Protein AF-A0A7S3PWY6-F1 (afdb_monomer_lite)

Sequence (371 aa):
MPVRLRLSIHNIVYTTLLLMNFAKVRSLSSSTRNSMTMNNNNSNLKTSAKSLTISWFRQDLRLHDNPQLNAAVQQSNRATKNDVSKGIVPVYCFDPRFIGGDKYTKLGSQKCGVLRAKFILESVEDLRKNLEKNGSGLVVACGKAEDIFGTMCKSIDTEVMNQNNGNGDGDGVGIEPHVLVQEEPCSEEARVDKAVKRSVKTFKSGASGSFESVWGASLYDIDDLPYAEGFNGIPDTFTPFRNKVEKNCKIPPPRPIPTKASIALPKNSAVLSVLSGESENYSIENCSLSYMPSLKDLGYTQDEIDFAENPTTKGVMKFEGGETAGLRRVQDYIFDKDLLKIYFDTRNGMLGGDYSTKFSPWLALGCISPR

pLDDT: mean 84.82, std 22.71, range [24.53, 98.94]

Radius of gyration: 24.93 Å; chains: 1; bounding box: 88×61×66 Å

Foldseek 3Di:
DDDDDDDDDDDDDDDPDPPPPPPPPPDDDDDDDDDDDDDDDDDDPPPAAAEAAEQEAFLALALWLRVLLVVSLVQLVVDDPQDLSNAYAAEYEQELQQFFAPHADPVGHHSDFLLLVQQVLLANVQSQVVLVVLQAFYKYFYYQLLVVLLQLQQQQQVLQQCVQPPPDDDLGRGHAYEYTYEDDPDDVVVVSLVSNQVSRQQYPSRHGHHYDYDHAQDQFDQVQQPAPVRPVRQDPDDPVRVVRCVVRTDRDDMDDRDHSSSRHHRPDVSSQCQQQLNDPVRRDPRIHRPHGDDSVNSHRDPVSVVCSVDDDPQDLDDDGHALVRLVVLVCVQCPVVVLPVVQVVQVPDDHHNHSHSPNVSCSSSSSDGPD

InterPro domains:
  IPR002081 Cryptochrome/DNA photolyase class 1 [PTHR11455] (52-371)
  IPR006050 DNA photolyase, N-terminal [PF00875] (54-159)
  IPR006050 DNA photolyase, N-terminal [PF00875] (178-256)
  IPR006050 DNA photolyase, N-terminal [PS51645] (51-219)
  IPR014729 Rossmann-like alpha/beta/alpha sandwich fold [G3DSA:3.40.50.620] (20-216)
  IPR036134 Cryptochrome/DNA photolyase, FAD-binding domain-like superfamily [SSF48173] (315-371)
  IPR036155 Cryptochrome/photolyase, N-terminal domain superfamily [SSF52425] (50-261)

Organism: NCBI:txid122233

Secondary structure (DSSP, 8-state):
----------------SSSSSSSSSS-----------------------EEEEEEEESS---STT-HHHHHHHHHHTTS-TTSTTSS-EEEEEE-TTT--TT-B-TTSSBSS-HHHHHHHHHHHHHHHHHHHHTT---EEEES-HHHHHHHHHHHHHHHHHHHHH-SS------EEEEEEEE---STTHHHHHHHHHHHTS--TTS---EEEEE--SSSS-GGG---TTGGGGS-SSHHHHHHHHHHH--PPPPPPPPPGGGSPPP--HHHHHHHHT--TTT-BTTEESS----TTTTT--HHHHHHHHS--TTSSS----SHHHHHHHHHIIIIIS--GGGHHHHTT--SSSTTS---HHHHHTTSS---

Structure (mmCIF, N/CA/C/O backbone):
data_AF-A0A7S3PWY6-F1
#
_entry.id   AF-A0A7S3PWY6-F1
#
loop_
_atom_site.group_PDB
_atom_site.id
_atom_site.type_symbol
_atom_site.label_atom_id
_atom_site.label_alt_id
_atom_site.label_comp_id
_atom_site.label_asym_id
_atom_site.label_entity_id
_atom_site.label_seq_id
_atom_site.pdbx_PDB_ins_code
_atom_site.Cartn_x
_atom_site.Cartn_y
_atom_site.Cartn_z
_atom_site.occupancy
_atom_site.B_iso_or_equiv
_atom_site.auth_seq_id
_atom_site.auth_comp_id
_atom_site.auth_asym_id
_atom_site.auth_atom_id
_atom_site.pdbx_PDB_model_num
ATOM 1 N N . MET A 1 1 ? 64.847 -4.696 1.760 1.00 36.62 1 MET A N 1
ATOM 2 C CA . MET A 1 1 ? 63.721 -4.523 2.707 1.00 36.62 1 MET A CA 1
ATOM 3 C C . MET A 1 1 ? 62.575 -3.863 1.960 1.00 36.62 1 MET A C 1
ATOM 5 O O . MET A 1 1 ? 62.834 -2.905 1.245 1.00 36.62 1 MET A O 1
ATOM 9 N N . PRO A 1 2 ? 61.362 -4.426 2.038 1.00 33.34 2 PRO A N 1
ATOM 10 C CA . PRO A 1 2 ? 60.313 -3.754 2.809 1.00 33.34 2 PRO A CA 1
ATOM 11 C C . PRO A 1 2 ? 59.644 -4.687 3.833 1.00 33.34 2 PRO A C 1
ATOM 13 O O . PRO A 1 2 ? 59.740 -5.911 3.747 1.00 33.34 2 PRO A O 1
ATOM 16 N N . VAL A 1 3 ? 59.009 -4.090 4.843 1.00 28.38 3 VAL A N 1
ATOM 17 C CA . VAL A 1 3 ? 58.508 -4.784 6.040 1.00 28.38 3 VAL A CA 1
ATOM 18 C C . VAL A 1 3 ? 57.135 -5.415 5.787 1.00 28.38 3 VAL A C 1
ATOM 20 O O . VAL A 1 3 ? 56.184 -4.729 5.423 1.00 28.38 3 VAL A O 1
ATOM 23 N N . ARG A 1 4 ? 57.011 -6.724 6.042 1.00 25.89 4 ARG A N 1
ATOM 24 C CA . ARG A 1 4 ? 55.715 -7.412 6.167 1.00 25.89 4 ARG A CA 1
ATOM 25 C C . ARG A 1 4 ? 55.179 -7.237 7.589 1.00 25.89 4 ARG A C 1
ATOM 27 O O . ARG A 1 4 ? 55.733 -7.824 8.514 1.00 25.89 4 ARG A O 1
ATOM 34 N N . LEU A 1 5 ? 54.063 -6.532 7.750 1.00 25.45 5 LEU A N 1
ATOM 35 C CA . LEU A 1 5 ? 53.264 -6.590 8.975 1.00 25.45 5 LEU A CA 1
ATOM 36 C C . LEU A 1 5 ? 52.261 -7.749 8.883 1.00 25.45 5 LEU A C 1
ATOM 38 O O . LEU A 1 5 ? 51.261 -7.675 8.175 1.00 25.45 5 LEU A O 1
ATOM 42 N N . ARG A 1 6 ? 52.547 -8.832 9.613 1.00 27.64 6 ARG A N 1
ATOM 43 C CA . ARG A 1 6 ? 51.520 -9.775 10.077 1.00 27.64 6 ARG A CA 1
ATOM 44 C C . ARG A 1 6 ? 50.916 -9.202 11.357 1.00 27.64 6 ARG A C 1
ATOM 46 O O . ARG A 1 6 ? 51.673 -8.819 12.244 1.00 27.64 6 ARG A O 1
ATOM 53 N N . LEU A 1 7 ? 49.595 -9.237 11.490 1.00 25.97 7 LEU A N 1
ATOM 54 C CA . LEU A 1 7 ? 48.915 -9.087 12.777 1.00 25.97 7 LEU A CA 1
ATOM 55 C C . LEU A 1 7 ? 48.028 -10.309 13.026 1.00 25.97 7 LEU A C 1
ATOM 57 O O . LEU A 1 7 ? 47.431 -10.855 12.100 1.00 25.97 7 LEU A O 1
ATOM 61 N N . SER A 1 8 ? 48.062 -10.782 14.271 1.00 24.53 8 SER A N 1
ATOM 62 C CA . SER A 1 8 ? 47.508 -12.065 14.712 1.00 24.53 8 SER A CA 1
ATOM 63 C C . SER A 1 8 ? 46.142 -11.901 15.388 1.00 24.53 8 SER A C 1
ATOM 65 O O . SER A 1 8 ? 45.718 -10.796 15.712 1.00 24.53 8 SER A O 1
ATOM 67 N N . ILE A 1 9 ? 45.471 -13.033 15.585 1.00 28.45 9 ILE A N 1
ATOM 68 C CA . ILE A 1 9 ? 44.103 -13.211 16.098 1.00 28.45 9 ILE A CA 1
ATOM 69 C C . ILE A 1 9 ? 44.079 -13.164 17.649 1.00 28.45 9 ILE A C 1
ATOM 71 O O . ILE A 1 9 ? 45.098 -13.488 18.261 1.00 28.45 9 ILE A O 1
ATOM 75 N N . HIS A 1 10 ? 42.890 -12.909 18.238 1.00 26.31 10 HIS A N 1
ATOM 76 C CA . HIS A 1 10 ? 42.503 -12.863 19.679 1.00 26.31 10 HIS A CA 1
ATOM 77 C C . HIS A 1 10 ? 42.714 -11.478 20.340 1.00 26.31 10 HIS A C 1
ATOM 79 O O . HIS A 1 10 ? 43.755 -10.872 20.132 1.00 26.31 10 HIS A O 1
ATOM 85 N N . ASN A 1 11 ? 41.805 -10.866 21.124 1.00 24.73 11 ASN A N 1
ATOM 86 C CA . ASN A 1 11 ? 40.623 -11.291 21.920 1.00 24.73 11 ASN A CA 1
ATOM 87 C C . ASN A 1 11 ? 39.658 -10.074 22.140 1.00 24.73 11 ASN A C 1
ATOM 89 O O . ASN A 1 11 ? 40.116 -8.952 21.959 1.00 24.73 11 ASN A O 1
ATOM 93 N N . ILE A 1 12 ? 38.396 -10.135 22.623 1.00 27.23 12 ILE A N 1
ATOM 94 C CA . ILE A 1 12 ? 37.312 -11.158 22.701 1.00 27.23 12 ILE A CA 1
ATOM 95 C C . ILE A 1 12 ? 35.988 -10.474 23.194 1.00 27.23 12 ILE A C 1
ATOM 97 O O . ILE A 1 12 ? 36.057 -9.358 23.694 1.00 27.23 12 ILE A O 1
ATOM 101 N N . VAL A 1 13 ? 34.820 -11.150 23.128 1.00 27.61 13 VAL A N 1
ATOM 102 C CA . VAL A 1 13 ? 33.517 -10.843 23.808 1.00 27.61 13 VAL A CA 1
ATOM 103 C C . VAL A 1 13 ? 32.805 -9.503 23.499 1.00 27.61 13 VAL A C 1
ATOM 105 O O . VAL A 1 13 ? 33.217 -8.459 23.982 1.00 27.61 13 VAL A O 1
ATOM 108 N N . TYR A 1 14 ? 31.639 -9.572 22.821 1.00 25.64 14 TYR A N 1
ATOM 109 C CA . TYR A 1 14 ? 30.338 -9.012 23.285 1.00 25.64 14 TYR A CA 1
ATOM 110 C C . TYR A 1 14 ? 29.159 -9.330 22.318 1.00 25.64 14 TYR A C 1
ATOM 112 O O . TYR A 1 14 ? 28.530 -8.432 21.762 1.00 25.64 14 TYR A O 1
ATOM 120 N N . THR A 1 15 ? 28.807 -10.613 22.116 1.00 29.84 15 THR A N 1
ATOM 121 C CA . THR A 1 15 ? 27.663 -10.970 21.233 1.00 29.84 15 THR A CA 1
ATOM 122 C C . THR A 1 15 ? 26.872 -12.218 21.655 1.00 29.84 15 THR A C 1
ATOM 124 O O . THR A 1 15 ? 26.526 -13.056 20.826 1.00 29.84 15 THR A O 1
ATOM 127 N N . THR A 1 16 ? 26.516 -12.338 22.939 1.00 28.69 16 THR A N 1
ATOM 128 C CA . THR A 1 16 ? 25.759 -13.503 23.455 1.00 28.69 16 THR A CA 1
ATOM 129 C C . THR A 1 16 ? 24.501 -13.098 24.231 1.00 28.69 16 THR A C 1
ATOM 131 O O . THR A 1 16 ? 24.361 -13.418 25.407 1.00 28.69 16 THR A O 1
ATOM 134 N N . LEU A 1 17 ? 23.572 -12.375 23.589 1.00 26.64 17 LEU A N 1
ATOM 135 C CA . LEU A 1 17 ? 22.253 -12.086 24.192 1.00 26.64 17 LEU A CA 1
ATOM 136 C C . LEU A 1 17 ? 21.085 -11.861 23.207 1.00 26.64 17 LEU A C 1
ATOM 138 O O . LEU A 1 17 ? 19.987 -11.521 23.636 1.00 26.64 17 LEU A O 1
ATOM 142 N N . LEU A 1 18 ? 21.273 -12.101 21.901 1.00 30.05 18 LEU A N 1
ATOM 143 C CA . LEU A 1 18 ? 20.195 -11.994 20.898 1.00 30.05 18 LEU A CA 1
ATOM 144 C C . LEU A 1 18 ? 19.583 -13.345 20.465 1.00 30.05 18 LEU A C 1
ATOM 146 O O . LEU A 1 18 ? 18.571 -13.362 19.771 1.00 30.05 18 LEU A O 1
ATOM 150 N N . LEU A 1 19 ? 20.185 -14.475 20.857 1.00 32.97 19 LEU A N 1
ATOM 151 C CA . LEU A 1 19 ? 19.971 -15.783 20.211 1.00 32.97 19 LEU A CA 1
ATOM 152 C C . LEU A 1 19 ? 18.993 -16.748 20.912 1.00 32.97 19 LEU A C 1
ATOM 154 O O . LEU A 1 19 ? 18.770 -17.840 20.402 1.00 32.97 19 LEU A O 1
ATOM 158 N N . MET A 1 20 ? 18.379 -16.383 22.045 1.00 28.06 20 MET A N 1
ATOM 159 C CA . MET A 1 20 ? 17.505 -17.308 22.802 1.00 28.06 20 MET A CA 1
ATOM 160 C C . MET A 1 20 ? 15.988 -17.106 22.636 1.00 28.06 20 MET A C 1
ATOM 162 O O . MET A 1 20 ? 15.228 -17.985 23.035 1.00 28.06 20 MET A O 1
ATOM 166 N N . ASN A 1 21 ? 15.521 -16.015 22.016 1.00 30.55 21 ASN A N 1
ATOM 167 C CA . ASN A 1 21 ? 14.081 -15.695 21.966 1.00 30.55 21 ASN A CA 1
ATOM 168 C C . ASN A 1 21 ? 13.332 -16.128 20.691 1.00 30.55 21 ASN A C 1
ATOM 170 O O . ASN A 1 21 ? 12.110 -16.023 20.666 1.00 30.55 21 ASN A O 1
ATOM 174 N N . PHE A 1 22 ? 14.008 -16.650 19.661 1.00 33.16 22 PHE A N 1
ATOM 175 C CA . PHE A 1 22 ? 13.343 -17.087 18.418 1.00 33.16 22 PHE A CA 1
ATOM 176 C C . PHE A 1 22 ? 13.055 -18.597 18.334 1.00 33.16 22 PHE A C 1
ATOM 178 O O . PHE A 1 22 ? 12.201 -19.008 17.556 1.00 33.16 22 PHE A O 1
ATOM 185 N N . ALA A 1 23 ? 13.699 -19.432 19.157 1.00 31.00 23 ALA A N 1
ATOM 186 C CA . ALA A 1 23 ? 13.605 -20.894 19.042 1.00 31.00 23 ALA A CA 1
ATOM 187 C C . ALA A 1 23 ? 12.510 -21.562 19.906 1.00 31.00 23 ALA A C 1
ATOM 189 O O . ALA A 1 23 ? 12.297 -22.765 19.785 1.00 31.00 23 ALA A O 1
ATOM 190 N N . LYS A 1 24 ? 11.822 -20.829 20.800 1.00 27.48 24 LYS A N 1
ATOM 191 C CA . LYS A 1 24 ? 11.015 -21.436 21.887 1.00 27.48 24 LYS A CA 1
ATOM 192 C C . LYS A 1 24 ? 9.486 -21.323 21.750 1.00 27.48 24 LYS A C 1
ATOM 194 O O . LYS A 1 24 ? 8.779 -21.601 22.711 1.00 27.48 24 LYS A O 1
ATOM 199 N N . VAL A 1 25 ? 8.966 -20.918 20.585 1.00 31.48 25 VAL A N 1
ATOM 200 C CA . VAL A 1 25 ? 7.514 -20.680 20.372 1.00 31.48 25 VAL A CA 1
ATOM 201 C C . VAL A 1 25 ? 6.871 -21.646 19.355 1.00 31.48 25 VAL A C 1
ATOM 203 O O . VAL A 1 25 ? 5.651 -21.692 19.246 1.00 31.48 25 VAL A O 1
ATOM 206 N N . ARG A 1 26 ? 7.647 -22.478 18.642 1.00 35.06 26 ARG A N 1
ATOM 207 C CA . ARG A 1 26 ? 7.131 -23.434 17.634 1.00 35.06 26 ARG A CA 1
ATOM 208 C C . ARG A 1 26 ? 7.407 -24.912 17.966 1.00 35.06 26 ARG A C 1
ATOM 210 O O . ARG A 1 26 ? 7.863 -25.669 17.117 1.00 35.06 26 ARG A O 1
ATOM 217 N N . SER A 1 27 ? 7.067 -25.349 19.180 1.00 28.17 27 SER A N 1
ATOM 218 C CA . SER A 1 27 ? 6.724 -26.759 19.435 1.00 28.17 27 SER A CA 1
ATOM 219 C C . SER A 1 27 ? 5.763 -26.899 20.621 1.00 28.17 27 SER A C 1
ATOM 221 O O . SER A 1 27 ? 6.157 -26.728 21.767 1.00 28.17 27 SER A O 1
ATOM 223 N N . LEU A 1 28 ? 4.486 -27.187 20.334 1.00 26.00 28 LEU A N 1
ATOM 224 C CA . LEU A 1 28 ? 3.494 -27.766 21.260 1.00 26.00 28 LEU A CA 1
ATOM 225 C C . LEU A 1 28 ? 2.188 -28.049 20.492 1.00 26.00 28 LEU A C 1
ATOM 227 O O . LEU A 1 28 ? 1.168 -27.387 20.664 1.00 26.00 28 LEU A O 1
ATOM 231 N N . SER A 1 29 ? 2.230 -29.043 19.604 1.00 27.30 29 SER A N 1
ATOM 232 C CA . SER A 1 29 ? 1.044 -29.565 18.915 1.00 27.30 29 SER A CA 1
ATOM 233 C C . SER A 1 29 ? 1.042 -31.095 18.920 1.00 27.30 29 SER A C 1
ATOM 235 O O . SER A 1 29 ? 1.276 -31.733 17.895 1.00 27.30 29 SER A O 1
ATOM 237 N N . SER A 1 30 ? 0.767 -31.689 20.082 1.00 26.98 30 SER A N 1
ATOM 238 C CA . SER A 1 30 ? 0.289 -33.072 20.173 1.00 26.98 30 SER A CA 1
ATOM 239 C C . SER A 1 30 ? -0.395 -33.370 21.516 1.00 26.98 30 SER A C 1
ATOM 241 O O . SER A 1 30 ? 0.202 -33.306 22.582 1.00 26.98 30 SER A O 1
ATOM 243 N N . SER A 1 31 ? -1.674 -33.733 21.410 1.00 27.16 31 SER A N 1
ATOM 244 C CA . SER A 1 31 ? -2.362 -34.784 22.173 1.00 27.16 31 SER A CA 1
ATOM 245 C C . SER A 1 31 ? -2.120 -34.945 23.685 1.00 27.16 31 SER A C 1
ATOM 247 O O . SER A 1 31 ? -1.311 -35.773 24.093 1.00 27.16 31 SER A O 1
ATOM 249 N N . THR A 1 32 ? -3.038 -34.395 24.490 1.00 25.95 32 THR A N 1
ATOM 250 C CA . THR A 1 32 ? -3.475 -35.044 25.744 1.00 25.95 32 THR A CA 1
ATOM 251 C C . THR A 1 32 ? -5.001 -35.002 25.849 1.00 25.95 32 THR A C 1
ATOM 253 O O . THR A 1 32 ? -5.586 -33.944 26.062 1.00 25.95 32 THR A O 1
ATOM 256 N N . ARG A 1 33 ? -5.665 -36.161 25.730 1.00 28.38 33 ARG A N 1
ATOM 257 C CA . ARG A 1 33 ? -7.028 -36.338 26.263 1.00 28.38 33 ARG A CA 1
ATOM 258 C C . ARG A 1 33 ? -6.916 -36.484 27.778 1.00 28.38 33 ARG A C 1
ATOM 260 O O . ARG A 1 33 ? -6.137 -37.326 28.210 1.00 28.38 33 ARG A O 1
ATOM 267 N N . ASN A 1 34 ? -7.739 -35.785 28.559 1.00 28.50 34 ASN A N 1
ATOM 268 C CA . ASN A 1 34 ? -8.221 -36.347 29.822 1.00 28.50 34 ASN A CA 1
ATOM 269 C C . ASN A 1 34 ? -9.511 -35.696 30.343 1.00 28.50 34 ASN A C 1
ATOM 271 O O . ASN A 1 34 ? -9.756 -34.516 30.129 1.00 28.50 34 ASN A O 1
ATOM 275 N N . SER A 1 35 ? -10.301 -36.558 30.989 1.00 26.89 35 SER A N 1
ATOM 276 C CA . SER A 1 35 ? -11.565 -36.406 31.729 1.00 26.89 35 SER A CA 1
ATOM 277 C C . SER A 1 35 ? -12.245 -35.035 31.862 1.00 26.89 35 SER A C 1
ATOM 279 O O . SER A 1 35 ? -11.672 -34.062 32.342 1.00 26.89 35 SER A O 1
ATOM 281 N N . MET A 1 36 ? -13.562 -35.042 31.625 1.00 28.81 36 MET A N 1
ATOM 282 C CA . MET A 1 36 ? -14.489 -34.058 32.188 1.00 28.81 36 MET A CA 1
ATOM 283 C C . MET A 1 36 ? -14.479 -34.103 33.722 1.00 28.81 36 MET A C 1
ATOM 285 O O . MET A 1 36 ? -14.581 -35.185 34.302 1.00 28.81 36 MET A O 1
ATOM 289 N N . THR A 1 37 ? -14.530 -32.925 34.343 1.00 25.50 37 THR A N 1
ATOM 290 C CA . THR A 1 37 ? -15.196 -32.719 35.635 1.00 25.50 37 THR A CA 1
ATOM 291 C C . THR A 1 37 ? -15.973 -31.408 35.535 1.00 25.50 37 THR A C 1
ATOM 293 O O . THR A 1 37 ? -15.376 -30.341 35.406 1.00 25.50 37 THR A O 1
ATOM 296 N N . MET A 1 38 ? -17.306 -31.478 35.533 1.00 30.34 38 MET A N 1
ATOM 297 C CA . MET A 1 38 ? -18.162 -30.287 35.557 1.00 30.34 38 MET A CA 1
ATOM 298 C C . MET A 1 38 ? -17.978 -29.565 36.894 1.00 30.34 38 MET A C 1
ATOM 300 O O . MET A 1 38 ? -18.242 -30.159 37.936 1.00 30.34 38 MET A O 1
ATOM 304 N N . ASN A 1 39 ? -17.580 -28.292 36.872 1.00 26.73 39 ASN A N 1
ATOM 305 C CA . ASN A 1 39 ? -17.658 -27.437 38.053 1.00 26.73 39 ASN A CA 1
ATOM 306 C C . ASN A 1 39 ? -18.324 -26.111 37.673 1.00 26.73 39 ASN A C 1
ATOM 308 O O . ASN A 1 39 ? -17.768 -25.298 36.936 1.00 26.73 39 ASN A O 1
ATOM 312 N N . ASN A 1 40 ? -19.568 -25.953 38.118 1.00 36.00 40 ASN A N 1
ATOM 313 C CA . ASN A 1 40 ? -20.487 -24.920 37.660 1.00 36.00 40 ASN A CA 1
ATOM 314 C C . ASN A 1 40 ? -20.366 -23.665 38.538 1.00 36.00 40 ASN A C 1
ATOM 316 O O . ASN A 1 40 ? -21.150 -23.476 39.465 1.00 36.00 40 ASN A O 1
ATOM 320 N N . ASN A 1 41 ? -19.365 -22.826 38.262 1.00 31.03 41 ASN A N 1
ATOM 321 C CA . ASN A 1 41 ? -19.169 -21.563 38.972 1.00 31.03 41 ASN A CA 1
ATOM 322 C C . ASN A 1 41 ? -19.641 -20.379 38.123 1.00 31.03 41 ASN A C 1
ATOM 324 O O . ASN A 1 41 ? -18.964 -19.977 37.178 1.00 31.03 41 ASN A O 1
ATOM 328 N N . ASN A 1 42 ? -20.764 -19.779 38.529 1.00 39.56 42 ASN A N 1
ATOM 329 C CA . ASN A 1 42 ? -21.145 -18.426 38.126 1.00 39.56 42 ASN A CA 1
ATOM 330 C C . ASN A 1 42 ? -20.039 -17.446 38.546 1.00 39.56 42 ASN A C 1
ATOM 332 O O . ASN A 1 42 ? -19.950 -17.066 39.714 1.00 39.56 42 ASN A O 1
ATOM 336 N N . SER A 1 43 ? -19.207 -17.024 37.599 1.00 35.88 43 SER A N 1
ATOM 337 C CA . SER A 1 43 ? -18.324 -15.872 37.753 1.00 35.88 43 SER A CA 1
ATOM 338 C C . SER A 1 43 ? -18.911 -14.679 37.001 1.00 35.88 43 SER A C 1
ATOM 340 O O . SER A 1 43 ? -19.472 -14.821 35.915 1.00 35.88 43 SER A O 1
ATOM 342 N N . ASN A 1 44 ? -18.808 -13.493 37.605 1.00 32.53 44 ASN A N 1
ATOM 343 C CA . ASN A 1 44 ? -19.310 -12.255 37.015 1.00 32.53 44 ASN A CA 1
ATOM 344 C C . ASN A 1 44 ? -18.725 -12.059 35.611 1.00 32.53 44 ASN A C 1
ATOM 346 O O . ASN A 1 44 ? -17.510 -11.910 35.458 1.00 32.53 44 ASN A O 1
ATOM 350 N N . LEU A 1 45 ? -19.604 -11.997 34.607 1.00 36.22 45 LEU A N 1
ATOM 351 C CA . LEU A 1 45 ? -19.275 -11.578 33.249 1.00 36.22 45 LEU A CA 1
ATOM 352 C C . LEU A 1 45 ? -18.868 -10.098 33.263 1.00 36.22 45 LEU A C 1
ATOM 354 O O . LEU A 1 45 ? -19.663 -9.220 32.939 1.00 36.22 45 LEU A O 1
ATOM 358 N N . LYS A 1 46 ? -17.605 -9.819 33.612 1.00 43.44 46 LYS A N 1
ATOM 359 C CA . LYS A 1 46 ? -16.942 -8.596 33.156 1.00 43.44 46 LYS A CA 1
ATOM 360 C C . LYS A 1 46 ? -16.975 -8.638 31.632 1.00 43.44 46 LYS A C 1
ATOM 362 O O . LYS A 1 46 ? -16.273 -9.442 31.021 1.00 43.44 46 LYS A O 1
ATOM 367 N N . THR A 1 47 ? -17.826 -7.815 31.035 1.00 55.41 47 THR A N 1
ATOM 368 C CA . THR A 1 47 ? -17.913 -7.630 29.588 1.00 55.41 47 THR A CA 1
ATOM 369 C C . THR A 1 47 ? -16.540 -7.234 29.054 1.00 55.41 47 THR A C 1
ATOM 371 O O . THR A 1 47 ? -16.044 -6.149 29.346 1.00 55.41 47 THR A O 1
ATOM 374 N N . SER A 1 48 ? -15.899 -8.148 28.326 1.00 63.03 48 SER A N 1
ATOM 375 C CA . SER A 1 48 ? -14.543 -7.964 27.810 1.00 63.03 48 SER A CA 1
ATOM 376 C C . SER A 1 48 ? -14.495 -6.877 26.738 1.00 63.03 48 SER A C 1
ATOM 378 O O . SER A 1 48 ? -15.447 -6.726 25.966 1.00 63.03 48 SER A O 1
ATOM 380 N N . ALA A 1 49 ? -13.360 -6.178 26.649 1.00 62.53 49 ALA A N 1
ATOM 381 C CA . ALA A 1 49 ? -13.072 -5.265 25.547 1.00 62.53 49 ALA A CA 1
ATOM 382 C C . ALA A 1 49 ? -13.243 -5.963 24.185 1.00 62.53 49 ALA A C 1
ATOM 384 O O . ALA A 1 49 ? -13.064 -7.178 24.053 1.00 62.53 49 ALA A O 1
ATOM 385 N N . LYS A 1 50 ? -13.638 -5.191 23.172 1.00 78.94 50 LYS A N 1
ATOM 386 C CA . LYS A 1 50 ? -14.055 -5.720 21.866 1.00 78.94 50 LYS A CA 1
ATOM 387 C C . LYS A 1 50 ? -12.973 -5.492 20.818 1.00 78.94 50 LYS A C 1
ATOM 389 O O . LYS A 1 50 ? -12.479 -4.377 20.673 1.00 78.94 50 LYS A O 1
ATOM 394 N N . SER A 1 51 ? -12.603 -6.547 20.086 1.00 87.06 51 SER A N 1
ATOM 395 C CA . SER A 1 51 ? -11.454 -6.490 19.174 1.00 87.06 51 SER A CA 1
ATOM 396 C C . SER A 1 51 ? -11.734 -5.626 17.940 1.00 87.06 51 SER A C 1
ATOM 398 O O . SER A 1 51 ? -12.562 -5.992 17.109 1.00 87.06 51 SER A O 1
ATOM 400 N N . LEU A 1 52 ? -11.046 -4.492 17.793 1.00 92.06 52 LEU A N 1
ATOM 401 C CA . LEU A 1 52 ? -11.161 -3.627 16.617 1.00 92.06 52 LEU A CA 1
ATOM 402 C C . LEU A 1 52 ? -10.108 -4.029 15.579 1.00 92.06 52 LEU A C 1
ATOM 404 O O . LEU A 1 52 ? -8.914 -3.852 15.809 1.00 92.06 52 LEU A O 1
ATOM 408 N N . THR A 1 53 ? -10.535 -4.548 14.427 1.00 95.50 53 THR A N 1
ATOM 409 C CA . THR A 1 53 ? -9.603 -4.964 13.364 1.00 95.50 53 THR A CA 1
ATOM 410 C C . THR A 1 53 ? -9.123 -3.751 12.568 1.00 95.50 53 THR A C 1
ATOM 412 O O . THR A 1 53 ? -9.925 -3.088 11.909 1.00 95.50 53 THR A O 1
ATOM 415 N N . ILE A 1 54 ? -7.817 -3.479 12.592 1.00 97.44 54 ILE A N 1
ATOM 416 C CA . ILE A 1 54 ? -7.184 -2.371 11.865 1.00 97.44 54 ILE A CA 1
ATOM 417 C C . ILE A 1 54 ? -6.284 -2.945 10.768 1.00 97.44 54 ILE A C 1
ATOM 419 O O . ILE A 1 54 ? -5.416 -3.776 11.031 1.00 97.44 54 ILE A O 1
ATOM 423 N N . SER A 1 55 ? -6.494 -2.487 9.538 1.00 98.12 55 SER A N 1
ATOM 424 C CA . SER A 1 55 ? -5.805 -2.940 8.334 1.00 98.12 55 SER A CA 1
ATOM 425 C C . SER A 1 55 ? -4.810 -1.873 7.881 1.00 98.12 55 SER A C 1
ATOM 427 O O . SER A 1 55 ? -5.196 -0.920 7.208 1.00 98.12 55 SER A O 1
ATOM 429 N N . TRP A 1 56 ? -3.545 -2.000 8.283 1.00 98.75 56 TRP A N 1
ATOM 430 C CA . TRP A 1 56 ? -2.502 -1.021 7.982 1.00 98.75 56 TRP A CA 1
ATOM 431 C C . TRP A 1 56 ? -1.829 -1.312 6.635 1.00 98.75 56 TRP A C 1
ATOM 433 O O . TRP A 1 56 ? -1.107 -2.298 6.498 1.00 98.75 56 TRP A O 1
ATOM 443 N N . PHE A 1 57 ? -2.046 -0.415 5.673 1.00 98.75 57 PHE A N 1
ATOM 444 C CA . PHE A 1 57 ? -1.441 -0.435 4.344 1.00 98.75 57 PHE A CA 1
ATOM 445 C C . PHE A 1 57 ? -0.116 0.346 4.302 1.00 98.75 57 PHE A C 1
ATOM 447 O O . PHE A 1 57 ? 0.028 1.395 4.941 1.00 98.75 57 PHE A O 1
ATOM 454 N N . ARG A 1 58 ? 0.838 -0.141 3.499 1.00 96.88 58 ARG A N 1
ATOM 455 C CA . ARG A 1 58 ? 2.127 0.495 3.177 1.00 96.88 58 ARG A CA 1
ATOM 456 C C . ARG A 1 58 ? 2.499 0.324 1.694 1.00 96.88 58 ARG A C 1
ATOM 458 O O . ARG A 1 58 ? 2.059 1.119 0.871 1.00 96.88 58 ARG A O 1
ATOM 465 N N . GLN A 1 59 ? 3.313 -0.680 1.353 1.00 96.88 59 GLN A N 1
ATOM 466 C CA . GLN A 1 59 ? 3.711 -1.074 -0.006 1.00 96.88 59 GLN A CA 1
ATOM 467 C C . GLN A 1 59 ? 2.856 -2.248 -0.530 1.00 96.88 59 GLN A C 1
ATOM 469 O O . GLN A 1 59 ? 3.345 -3.160 -1.194 1.00 96.88 59 GLN A O 1
ATOM 474 N N . ASP A 1 60 ? 1.568 -2.241 -0.202 1.00 98.38 60 ASP A N 1
ATOM 475 C CA . ASP A 1 60 ? 0.565 -3.256 -0.533 1.00 98.38 60 ASP A CA 1
ATOM 476 C C . ASP A 1 60 ? -0.765 -2.609 -0.972 1.00 98.38 60 ASP A C 1
ATOM 478 O O . ASP A 1 60 ? -1.848 -3.085 -0.636 1.00 98.38 60 ASP A O 1
ATOM 482 N N . LEU A 1 61 ? -0.677 -1.503 -1.727 1.00 98.69 61 LEU A N 1
ATOM 483 C CA . LEU A 1 61 ? -1.790 -0.615 -2.104 1.00 98.69 61 LEU A CA 1
ATOM 484 C C . LEU A 1 61 ? -2.746 -1.217 -3.158 1.00 98.69 61 LEU A C 1
ATOM 486 O O . LEU A 1 61 ? -2.922 -0.662 -4.242 1.00 98.69 61 LEU A O 1
ATOM 490 N N . ARG A 1 62 ? -3.352 -2.366 -2.844 1.00 98.38 62 ARG A N 1
ATOM 491 C CA . ARG A 1 62 ? -4.279 -3.124 -3.700 1.00 98.38 62 ARG A CA 1
ATOM 492 C C . ARG A 1 62 ? -5.308 -3.914 -2.891 1.00 98.38 62 ARG A C 1
ATOM 494 O O . ARG A 1 62 ? -5.059 -4.267 -1.733 1.00 98.38 62 ARG A O 1
ATOM 501 N N . LEU A 1 63 ? -6.416 -4.286 -3.531 1.00 97.69 63 LEU A N 1
ATOM 502 C CA . LEU A 1 63 ? -7.397 -5.237 -3.001 1.00 97.69 63 LEU A CA 1
ATOM 503 C C . LEU A 1 63 ? -7.191 -6.672 -3.518 1.00 97.69 63 LEU A C 1
ATOM 505 O O . LEU A 1 63 ? -7.478 -7.620 -2.782 1.00 97.69 63 LEU A O 1
ATOM 509 N N . HIS A 1 64 ? -6.710 -6.862 -4.754 1.00 96.75 64 HIS A N 1
ATOM 510 C CA . HIS A 1 64 ? -6.415 -8.204 -5.280 1.00 96.75 64 HIS A CA 1
ATOM 511 C C . HIS A 1 64 ? -5.183 -8.824 -4.626 1.00 96.75 64 HIS A C 1
ATOM 513 O O . HIS A 1 64 ? -4.212 -8.138 -4.325 1.00 96.75 64 HIS A O 1
ATOM 519 N N . ASP A 1 65 ? -5.211 -10.141 -4.412 1.00 97.62 65 ASP A N 1
ATOM 520 C CA . ASP A 1 65 ? -4.108 -10.899 -3.818 1.00 97.62 65 ASP A CA 1
ATOM 521 C C . ASP A 1 65 ? -3.455 -10.237 -2.586 1.00 97.62 65 ASP A C 1
ATOM 523 O O . ASP A 1 65 ? -2.238 -10.275 -2.401 1.00 97.62 65 ASP A O 1
ATOM 527 N N . ASN A 1 66 ? -4.250 -9.564 -1.752 1.00 97.69 66 ASN A N 1
ATOM 528 C CA . ASN A 1 66 ? -3.746 -8.915 -0.550 1.00 97.69 66 ASN A CA 1
ATOM 529 C C . ASN A 1 66 ? -3.898 -9.885 0.645 1.00 97.69 66 ASN A C 1
ATOM 531 O O . ASN A 1 66 ? -5.029 -10.136 1.087 1.00 97.69 66 ASN A O 1
ATOM 535 N N . PRO A 1 67 ? -2.801 -10.482 1.160 1.00 96.44 67 PRO A N 1
ATOM 536 C CA . PRO A 1 67 ? -2.871 -11.450 2.252 1.00 96.44 67 PRO A CA 1
ATOM 537 C C . PRO A 1 67 ? -3.177 -10.784 3.598 1.00 96.44 67 PRO A C 1
ATOM 539 O O . PRO A 1 67 ? -3.894 -11.372 4.405 1.00 96.44 67 PRO A O 1
ATOM 542 N N . GLN A 1 68 ? -2.696 -9.557 3.807 1.00 96.88 68 GLN A N 1
ATOM 543 C CA . GLN A 1 68 ? -2.944 -8.730 4.986 1.00 96.88 68 GLN A CA 1
ATOM 544 C C . GLN A 1 68 ? -4.450 -8.414 5.102 1.00 96.88 68 GLN A C 1
ATOM 546 O O . GLN A 1 68 ? -5.063 -8.668 6.142 1.00 96.88 68 GLN A O 1
ATOM 551 N N . LEU A 1 69 ? -5.084 -7.994 4.004 1.00 96.81 69 LEU A N 1
ATOM 552 C CA . LEU A 1 69 ? -6.511 -7.675 3.967 1.00 96.81 69 LEU A CA 1
ATOM 553 C C . LEU A 1 69 ? -7.374 -8.940 4.094 1.00 96.81 69 LEU A C 1
ATOM 555 O O . LEU A 1 69 ? -8.396 -8.936 4.780 1.00 96.81 69 LEU A O 1
ATOM 559 N N . ASN A 1 70 ? -6.946 -10.056 3.493 1.00 96.12 70 ASN A N 1
ATOM 560 C CA . ASN A 1 70 ? -7.604 -11.353 3.676 1.00 96.12 70 ASN A CA 1
ATOM 561 C C . ASN A 1 70 ? -7.530 -11.840 5.139 1.00 96.12 70 ASN A C 1
ATOM 563 O O . ASN A 1 70 ? -8.518 -12.374 5.648 1.00 96.12 70 ASN A O 1
ATOM 567 N N . ALA A 1 71 ? -6.413 -11.625 5.842 1.00 95.81 71 ALA A N 1
ATOM 568 C CA . ALA A 1 71 ? -6.305 -11.905 7.275 1.00 95.81 71 ALA A CA 1
ATOM 569 C C . ALA A 1 71 ? -7.233 -10.994 8.102 1.00 95.81 71 ALA A C 1
ATOM 571 O O . ALA A 1 71 ? -7.933 -11.477 8.994 1.00 95.81 71 ALA A O 1
ATOM 572 N N . ALA A 1 72 ? -7.341 -9.708 7.747 1.00 95.62 72 ALA A N 1
ATOM 573 C CA . ALA A 1 72 ? -8.254 -8.770 8.405 1.00 95.62 72 ALA A CA 1
ATOM 574 C C . ALA A 1 72 ? -9.730 -9.180 8.242 1.00 95.62 72 ALA A C 1
ATOM 576 O O . ALA A 1 72 ? -10.497 -9.138 9.204 1.00 95.62 72 ALA A O 1
ATOM 577 N N . VAL A 1 73 ? -10.120 -9.686 7.067 1.00 94.38 73 VAL A N 1
ATOM 578 C CA . VAL A 1 73 ? -11.445 -10.291 6.843 1.00 94.38 73 VAL A CA 1
ATOM 579 C C . VAL A 1 73 ? -11.671 -11.510 7.743 1.00 94.38 73 VAL A C 1
ATOM 581 O O . VAL A 1 73 ? -12.747 -11.654 8.324 1.00 94.38 73 VAL A O 1
ATOM 584 N N . GLN A 1 74 ? -10.676 -12.389 7.892 1.00 92.75 74 GLN A N 1
ATOM 585 C CA . GLN A 1 74 ? -10.789 -13.568 8.759 1.00 92.75 74 GLN A CA 1
ATOM 586 C C . GLN A 1 74 ? -10.921 -13.187 10.240 1.00 92.75 74 GLN A C 1
ATOM 588 O O . GLN A 1 74 ? -11.786 -13.737 10.924 1.00 92.75 74 GLN A O 1
ATOM 593 N N . GLN A 1 75 ? -10.135 -12.220 10.722 1.00 90.81 75 GLN A N 1
ATOM 594 C CA . GLN A 1 75 ? -10.234 -11.694 12.088 1.00 90.81 75 GLN A CA 1
ATOM 595 C C . GLN A 1 75 ? -11.599 -11.033 12.330 1.00 90.81 75 GLN A C 1
ATOM 597 O O . GLN A 1 75 ? -12.310 -11.410 13.261 1.00 90.81 75 GLN A O 1
ATOM 602 N N . SER A 1 76 ? -12.028 -10.132 11.441 1.00 88.94 76 SER A N 1
ATOM 603 C CA . SER A 1 76 ? -13.331 -9.454 11.515 1.00 88.94 76 SER A CA 1
ATOM 604 C C . SER A 1 76 ? -14.523 -10.423 11.419 1.00 88.94 76 SER A C 1
ATOM 606 O O . SER A 1 76 ? -15.628 -10.132 11.880 1.00 88.94 76 SER A O 1
ATOM 608 N N . ASN A 1 77 ? -14.339 -11.620 10.855 1.00 87.25 77 ASN A N 1
ATOM 609 C CA . ASN A 1 77 ? -15.360 -12.672 10.830 1.00 87.25 77 ASN A CA 1
ATOM 610 C C . ASN A 1 77 ? -15.490 -13.483 12.127 1.00 87.25 77 ASN A C 1
ATOM 612 O O . ASN A 1 77 ? -16.477 -14.202 12.268 1.00 87.25 77 ASN A O 1
ATOM 616 N N . ARG A 1 78 ? -14.585 -13.312 13.100 1.00 84.19 78 ARG A N 1
ATOM 617 C CA . ARG A 1 78 ? -14.742 -13.854 14.464 1.00 84.19 78 ARG A CA 1
ATOM 618 C C . ARG A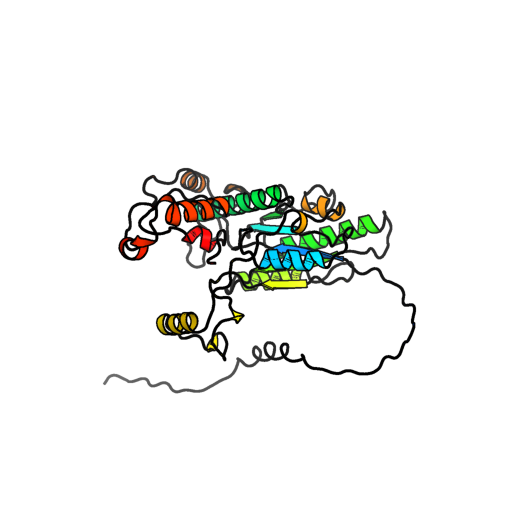 1 78 ? -15.753 -13.050 15.299 1.00 84.19 78 ARG A C 1
ATOM 620 O O . ARG A 1 78 ? -16.301 -13.575 16.264 1.00 84.19 78 ARG A O 1
ATOM 627 N N . ALA A 1 79 ? -16.027 -11.802 14.912 1.00 77.69 79 ALA A N 1
ATOM 628 C CA . ALA A 1 79 ? -17.002 -10.918 15.545 1.00 77.69 79 ALA A CA 1
ATOM 629 C C . ALA A 1 79 ? -18.464 -11.273 15.210 1.00 77.69 79 ALA A C 1
ATOM 631 O O . ALA A 1 79 ? -18.798 -11.629 14.074 1.00 77.69 79 ALA A O 1
ATOM 632 N N . THR A 1 80 ? -19.366 -11.092 16.181 1.00 69.44 80 THR A N 1
ATOM 633 C CA . THR A 1 80 ? -20.817 -11.250 15.963 1.00 69.44 80 THR A CA 1
ATOM 634 C C . THR A 1 80 ? -21.399 -10.068 15.169 1.00 69.44 80 THR A C 1
ATOM 636 O O . THR A 1 80 ? -20.845 -8.973 15.166 1.00 69.44 80 THR A O 1
ATOM 639 N N . LYS A 1 81 ? -22.524 -10.269 14.462 1.00 57.75 81 LYS A N 1
ATOM 640 C CA . LYS A 1 81 ? -23.042 -9.314 13.451 1.00 57.75 81 LYS A CA 1
ATOM 641 C C . LYS A 1 81 ? -23.334 -7.885 13.942 1.00 57.75 81 LYS A C 1
ATOM 643 O O . LYS A 1 81 ? -23.338 -6.985 13.107 1.00 57.75 81 LYS A O 1
ATOM 648 N N . ASN A 1 82 ? -23.583 -7.689 15.238 1.00 54.34 82 ASN A N 1
ATOM 649 C CA . ASN A 1 82 ? -23.985 -6.404 15.828 1.00 54.34 82 ASN A CA 1
ATOM 650 C C . ASN A 1 82 ? -22.929 -5.851 16.804 1.00 54.34 82 ASN A C 1
ATOM 652 O O . ASN A 1 82 ? -23.261 -5.099 17.718 1.00 54.34 82 ASN A O 1
ATOM 656 N N . ASP A 1 83 ? -21.672 -6.266 16.659 1.00 67.44 83 ASP A N 1
ATOM 657 C CA . ASP A 1 83 ? -20.597 -5.886 17.569 1.00 67.44 83 ASP A CA 1
ATOM 658 C C . ASP A 1 83 ? -19.751 -4.709 17.038 1.00 67.44 83 ASP A C 1
ATOM 660 O O . ASP A 1 83 ? -19.587 -4.549 15.831 1.00 67.44 83 ASP A O 1
ATOM 664 N N . VAL A 1 84 ? -19.151 -3.926 17.944 1.00 64.62 84 VAL A N 1
ATOM 665 C CA . VAL A 1 84 ? -18.104 -2.917 17.650 1.00 64.62 84 VAL A CA 1
ATOM 666 C C . VAL A 1 84 ? -16.951 -3.549 16.868 1.00 64.62 84 VAL A C 1
ATOM 668 O O . VAL A 1 84 ? -16.373 -2.925 15.982 1.00 64.62 84 VAL A O 1
ATOM 671 N N . SER A 1 85 ? -16.658 -4.815 17.170 1.00 68.75 85 SER A N 1
ATOM 672 C CA . SER A 1 85 ? -15.641 -5.630 16.507 1.00 68.75 85 SER A CA 1
ATOM 673 C C . SER A 1 85 ? -15.999 -6.045 15.069 1.00 68.75 85 SER A C 1
ATOM 675 O O . SER A 1 85 ? -15.141 -6.561 14.349 1.00 68.75 85 SER A O 1
ATOM 677 N N . LYS A 1 86 ? -17.242 -5.818 14.607 1.00 84.81 86 LYS A N 1
ATOM 678 C CA . LYS A 1 86 ? -17.682 -6.168 13.251 1.00 84.81 86 LYS A CA 1
ATOM 679 C C . LYS A 1 86 ? -17.414 -5.037 12.260 1.00 84.81 86 LYS A C 1
ATOM 681 O O . LYS A 1 86 ? -18.265 -4.192 11.989 1.00 84.81 86 LYS A O 1
ATOM 686 N N . GLY A 1 87 ? -16.228 -5.094 11.674 1.00 90.88 87 GLY A N 1
ATOM 687 C CA . GLY A 1 87 ? -15.771 -4.248 10.576 1.00 90.88 87 GLY A CA 1
ATOM 688 C C . GLY A 1 87 ? -14.259 -4.350 10.411 1.00 90.88 87 GLY A C 1
ATOM 689 O O . GLY A 1 87 ? -13.601 -5.107 11.131 1.00 90.88 87 GLY A O 1
ATOM 690 N N . ILE A 1 88 ? -13.709 -3.598 9.467 1.00 95.81 88 ILE A N 1
ATOM 691 C CA . ILE A 1 88 ? -12.266 -3.392 9.307 1.00 95.81 88 ILE A CA 1
ATOM 692 C C . ILE A 1 88 ? -12.037 -1.887 9.207 1.00 95.81 88 ILE A C 1
ATOM 694 O O . ILE A 1 88 ? -12.826 -1.202 8.566 1.00 95.81 88 ILE A O 1
ATOM 698 N N . VAL A 1 89 ? -10.968 -1.374 9.814 1.00 97.50 89 VAL A N 1
ATOM 699 C CA . VAL A 1 89 ? -10.514 0.013 9.635 1.00 97.50 89 VAL A CA 1
ATOM 700 C C . VAL A 1 89 ? -9.262 0.020 8.751 1.00 97.50 89 VAL A C 1
ATOM 702 O O . VAL A 1 89 ? -8.176 -0.253 9.265 1.00 97.50 89 VAL A O 1
ATOM 705 N N . PRO A 1 90 ? -9.365 0.277 7.434 1.00 98.62 90 PRO A N 1
ATOM 706 C CA . PRO A 1 90 ? -8.207 0.522 6.578 1.00 98.62 90 PRO A CA 1
ATOM 707 C C . PRO A 1 90 ? -7.502 1.826 6.956 1.00 98.62 90 PRO A C 1
ATOM 709 O O . PRO A 1 90 ? -8.154 2.863 7.087 1.00 98.62 90 PRO A O 1
ATOM 712 N N . VAL A 1 91 ? -6.177 1.776 7.103 1.00 98.88 91 VAL A N 1
ATOM 713 C CA . VAL A 1 91 ? -5.337 2.925 7.475 1.00 98.88 91 VAL A CA 1
ATOM 714 C C . VAL A 1 91 ? -4.107 3.000 6.575 1.00 98.88 91 VAL A C 1
ATOM 716 O O . VAL A 1 91 ? -3.409 2.000 6.409 1.00 98.88 91 VAL A O 1
ATOM 719 N N . TYR A 1 92 ? -3.794 4.191 6.066 1.00 98.88 92 TYR A N 1
ATOM 720 C CA . TYR A 1 92 ? -2.518 4.510 5.422 1.00 98.88 92 TYR A CA 1
ATOM 721 C C . TYR A 1 92 ? -1.892 5.760 6.055 1.00 98.88 92 TYR A C 1
ATOM 723 O O . TYR A 1 92 ? -2.583 6.753 6.280 1.00 98.88 92 TYR A O 1
ATOM 731 N N . CYS A 1 93 ? -0.579 5.741 6.302 1.00 98.50 93 CYS A N 1
ATOM 732 C CA . CYS A 1 93 ? 0.148 6.874 6.883 1.00 98.50 93 CYS A CA 1
ATOM 733 C C . CYS A 1 93 ? 1.245 7.386 5.939 1.00 98.50 93 CYS A C 1
ATOM 735 O O . CYS A 1 93 ? 2.227 6.686 5.682 1.00 98.50 93 CYS A O 1
ATOM 737 N N . PHE A 1 94 ? 1.129 8.643 5.512 1.00 98.56 94 PHE A N 1
ATOM 738 C CA . PHE A 1 94 ? 2.221 9.423 4.935 1.00 98.56 94 PHE A CA 1
ATOM 739 C C . PHE A 1 94 ? 3.231 9.754 6.040 1.00 98.56 94 PHE A C 1
ATOM 741 O O . PHE A 1 94 ? 3.090 10.722 6.787 1.00 98.56 94 PHE A O 1
ATOM 748 N N . ASP A 1 95 ? 4.233 8.890 6.189 1.00 98.12 95 ASP A N 1
ATOM 749 C CA . ASP A 1 95 ? 5.188 8.988 7.287 1.00 98.12 95 ASP A CA 1
ATOM 750 C C . ASP A 1 95 ? 6.348 9.952 6.962 1.00 98.12 95 ASP A C 1
ATOM 752 O O . ASP A 1 95 ? 7.112 9.698 6.019 1.00 98.12 95 ASP A O 1
ATOM 756 N N . PRO A 1 96 ? 6.572 11.010 7.768 1.00 96.50 96 PRO A N 1
ATOM 757 C CA . PRO A 1 96 ? 7.601 12.017 7.514 1.00 96.50 96 PRO A CA 1
ATOM 758 C C . PRO A 1 96 ? 9.041 11.485 7.652 1.00 96.50 96 PRO A C 1
ATOM 760 O O . PRO A 1 96 ? 9.996 12.241 7.499 1.00 96.50 96 PRO A O 1
ATOM 763 N N . ARG A 1 97 ? 9.252 10.197 7.953 1.00 95.69 97 ARG A N 1
ATOM 764 C CA . ARG A 1 97 ? 10.570 9.543 7.847 1.00 95.69 97 ARG A CA 1
ATOM 765 C C . ARG A 1 97 ? 10.892 9.073 6.425 1.00 95.69 97 ARG A C 1
ATOM 767 O O . ARG A 1 97 ? 12.067 8.886 6.106 1.00 95.69 97 ARG A O 1
ATOM 774 N N . PHE A 1 98 ? 9.877 8.872 5.583 1.00 96.50 98 PHE A N 1
ATOM 775 C CA . PHE A 1 98 ? 10.010 8.249 4.260 1.00 96.50 98 PHE A CA 1
ATOM 776 C C . PHE A 1 98 ? 9.609 9.162 3.100 1.00 96.50 98 PHE A C 1
ATOM 778 O O . PHE A 1 98 ? 10.132 8.985 1.996 1.00 96.50 98 PHE A O 1
ATOM 785 N N . ILE A 1 99 ? 8.709 10.117 3.336 1.00 97.25 99 ILE A N 1
ATOM 786 C CA . ILE A 1 99 ? 8.175 11.035 2.327 1.00 97.25 99 ILE A CA 1
ATOM 787 C C . ILE A 1 99 ? 8.147 12.476 2.850 1.00 97.25 99 ILE A C 1
ATOM 789 O O . ILE A 1 99 ? 7.932 12.710 4.038 1.00 97.25 99 ILE A O 1
ATOM 793 N N . GLY A 1 100 ? 8.405 13.421 1.947 1.00 95.31 100 GLY A N 1
ATOM 794 C CA . GLY A 1 100 ? 8.371 14.860 2.186 1.00 95.31 100 GLY A CA 1
ATOM 795 C C . GLY A 1 100 ? 9.548 15.591 1.534 1.00 95.31 100 GLY A C 1
ATOM 796 O O . GLY A 1 100 ? 10.648 15.036 1.446 1.00 95.31 100 GLY A O 1
ATOM 797 N N . GLY A 1 101 ? 9.321 16.820 1.063 1.00 94.25 101 GLY A N 1
ATOM 798 C CA . GLY A 1 101 ? 10.316 17.598 0.303 1.00 94.25 101 GLY A CA 1
ATOM 799 C C . GLY A 1 101 ? 11.546 18.024 1.117 1.00 94.25 101 GLY A C 1
ATOM 800 O O . GLY A 1 101 ? 12.636 18.197 0.567 1.00 94.25 101 GLY A O 1
ATOM 801 N N . ASP A 1 102 ? 11.411 18.100 2.443 1.00 93.69 102 ASP A N 1
ATOM 802 C CA . ASP A 1 102 ? 12.491 18.403 3.387 1.00 93.69 102 ASP A CA 1
ATOM 803 C C . ASP A 1 102 ? 13.207 17.147 3.935 1.00 93.69 102 ASP A C 1
ATOM 805 O O . ASP A 1 102 ? 14.072 17.251 4.810 1.00 93.69 102 ASP A O 1
ATOM 809 N N . LYS A 1 103 ? 12.861 15.941 3.458 1.00 95.00 103 LYS A N 1
ATOM 810 C CA . LYS A 1 103 ? 13.401 14.677 3.985 1.00 95.00 103 LYS A CA 1
ATOM 811 C C . LYS A 1 103 ? 14.548 14.166 3.124 1.00 95.00 103 LYS A C 1
ATOM 813 O O . LYS A 1 103 ? 14.356 13.768 1.977 1.00 95.00 103 LYS A O 1
ATOM 818 N N . TYR A 1 104 ? 15.739 14.088 3.712 1.00 95.62 104 TYR A N 1
ATOM 819 C CA . TYR A 1 104 ? 16.974 13.706 3.023 1.00 95.62 104 TYR A CA 1
ATOM 820 C C . TYR A 1 104 ? 17.599 12.428 3.597 1.00 95.62 104 TYR A C 1
ATOM 822 O O . TYR A 1 104 ? 17.495 12.108 4.781 1.00 95.62 104 TYR A O 1
ATOM 830 N N . THR A 1 105 ? 18.271 11.680 2.729 1.00 94.50 105 THR A N 1
ATOM 831 C CA . THR A 1 105 ? 19.152 10.565 3.093 1.00 94.50 105 THR A CA 1
ATOM 832 C C . THR A 1 105 ? 20.438 11.077 3.749 1.00 94.50 105 THR A C 1
ATOM 834 O O . THR A 1 105 ? 20.804 12.243 3.611 1.00 94.50 105 THR A O 1
ATOM 837 N N . LYS A 1 106 ? 21.201 10.183 4.396 1.00 93.69 106 LYS A N 1
ATOM 838 C CA . LYS A 1 106 ? 22.510 10.513 5.001 1.00 93.69 106 LYS A CA 1
ATOM 839 C C . LYS A 1 106 ? 23.547 11.083 4.016 1.00 93.69 106 LYS A C 1
ATOM 841 O O . LYS A 1 106 ? 24.547 11.626 4.467 1.00 93.69 106 LYS A O 1
ATOM 846 N N . LEU A 1 107 ? 23.331 10.928 2.706 1.00 95.44 107 LEU A N 1
ATOM 847 C CA . LEU A 1 107 ? 24.206 11.425 1.637 1.00 95.44 107 LEU A CA 1
ATOM 848 C C . LEU A 1 107 ? 23.623 12.655 0.909 1.00 95.44 107 LEU A C 1
ATOM 850 O O . LEU A 1 107 ? 24.126 13.036 -0.141 1.00 95.44 107 LEU A O 1
ATOM 854 N N . GLY A 1 108 ? 22.561 13.273 1.439 1.00 95.75 108 GLY A N 1
ATOM 855 C CA . GLY A 1 108 ? 22.015 14.537 0.930 1.00 95.75 108 GLY A CA 1
ATOM 856 C C . GLY A 1 108 ? 21.040 14.429 -0.250 1.00 95.75 108 GLY A C 1
ATOM 857 O O . GLY A 1 108 ? 20.502 15.443 -0.673 1.00 95.75 108 GLY A O 1
ATOM 858 N N . SER A 1 109 ? 20.745 13.234 -0.772 1.00 95.62 109 SER A N 1
ATOM 859 C CA . SER A 1 109 ? 19.646 13.043 -1.739 1.00 95.62 109 SER A CA 1
ATOM 860 C C . SER A 1 109 ? 18.292 13.008 -1.028 1.00 95.62 109 SER A C 1
ATOM 862 O O . SER A 1 109 ? 18.208 12.401 0.043 1.00 95.62 109 SER A O 1
ATOM 864 N N . GLN A 1 110 ? 17.231 13.573 -1.615 1.00 96.50 110 GLN A N 1
ATOM 865 C CA . GLN A 1 110 ? 15.862 13.445 -1.089 1.00 96.50 110 GLN A CA 1
ATOM 866 C C . GLN A 1 110 ? 15.464 11.971 -0.897 1.00 96.50 110 GLN A C 1
ATOM 868 O O . GLN A 1 110 ? 15.723 11.114 -1.744 1.00 96.50 110 GLN A O 1
ATOM 873 N N . LYS A 1 111 ? 14.802 11.669 0.222 1.00 97.12 111 LYS A N 1
ATOM 874 C CA . LYS A 1 111 ? 14.327 10.328 0.601 1.00 97.12 111 LYS A CA 1
ATOM 875 C C . LYS A 1 111 ? 13.172 9.857 -0.293 1.00 97.12 111 LYS A C 1
ATOM 877 O O . LYS A 1 111 ? 13.062 8.669 -0.623 1.00 97.12 111 LYS A O 1
ATOM 882 N N . CYS A 1 112 ? 12.340 10.799 -0.727 1.00 98.00 112 CYS A N 1
ATOM 883 C CA . CYS A 1 112 ? 11.322 10.627 -1.752 1.00 98.00 112 CYS A CA 1
ATOM 884 C C . CYS A 1 112 ? 11.341 11.860 -2.656 1.00 98.00 112 CYS A C 1
ATOM 886 O O . CYS A 1 112 ? 10.974 12.939 -2.205 1.00 98.00 112 CYS A O 1
ATOM 888 N N . GLY A 1 113 ? 11.780 11.712 -3.906 1.00 97.75 113 GLY A N 1
ATOM 889 C CA . GLY A 1 113 ? 11.644 12.779 -4.898 1.00 97.75 113 GLY A CA 1
ATOM 890 C C . GLY A 1 113 ? 10.188 12.939 -5.338 1.00 97.75 113 GLY A C 1
ATOM 891 O O . GLY A 1 113 ? 9.433 11.960 -5.357 1.00 97.75 113 GLY A O 1
ATOM 892 N N . VAL A 1 114 ? 9.810 14.154 -5.732 1.00 97.62 114 VAL A N 1
ATOM 893 C CA . VAL A 1 114 ? 8.419 14.545 -6.027 1.00 97.62 114 VAL A CA 1
ATOM 894 C C . VAL A 1 114 ? 7.687 13.622 -7.017 1.00 97.62 114 VAL A C 1
ATOM 896 O O . VAL A 1 114 ? 6.522 13.299 -6.802 1.00 97.62 114 VAL A O 1
ATOM 899 N N . LEU A 1 115 ? 8.369 13.085 -8.038 1.00 97.06 115 LEU A N 1
ATOM 900 C CA . LEU A 1 115 ? 7.769 12.133 -8.989 1.00 97.06 115 LEU A CA 1
ATOM 901 C C . LEU A 1 115 ? 7.273 10.847 -8.305 1.00 97.06 115 LEU A C 1
ATOM 903 O O . LEU A 1 115 ? 6.204 10.338 -8.640 1.00 97.06 115 LEU A O 1
ATOM 907 N N . ARG A 1 116 ? 8.029 10.327 -7.326 1.00 98.00 116 ARG A N 1
ATOM 908 C CA . ARG A 1 116 ? 7.619 9.151 -6.544 1.00 98.00 116 ARG A CA 1
ATOM 909 C C . ARG A 1 116 ? 6.534 9.525 -5.539 1.00 98.00 116 ARG A C 1
ATOM 911 O O . ARG A 1 116 ? 5.618 8.738 -5.343 1.00 98.00 116 ARG A O 1
ATOM 918 N N . ALA A 1 117 ? 6.607 10.715 -4.941 1.00 98.38 117 ALA A N 1
ATOM 919 C CA . ALA A 1 117 ? 5.577 11.210 -4.030 1.00 98.38 117 ALA A CA 1
ATOM 920 C C . ALA A 1 117 ? 4.213 11.345 -4.723 1.00 98.38 117 ALA A C 1
ATOM 922 O O . ALA A 1 117 ? 3.215 10.867 -4.192 1.00 98.38 117 ALA A O 1
ATOM 923 N N . LYS A 1 118 ? 4.188 11.894 -5.944 1.00 98.31 118 LYS A N 1
ATOM 924 C CA . LYS A 1 118 ? 2.988 11.993 -6.785 1.00 98.31 118 LYS A CA 1
ATOM 925 C C . LYS A 1 118 ? 2.404 10.617 -7.103 1.00 98.31 118 LYS A C 1
ATOM 927 O O . LYS A 1 118 ? 1.218 10.401 -6.894 1.00 98.31 118 LYS A O 1
ATOM 932 N N . PHE A 1 119 ? 3.245 9.669 -7.520 1.00 98.69 119 PHE A N 1
ATOM 933 C CA . PHE A 1 119 ? 2.814 8.296 -7.798 1.00 98.69 119 PHE A CA 1
ATOM 934 C C . PHE A 1 119 ? 2.292 7.568 -6.540 1.00 98.69 119 PHE A C 1
ATOM 936 O O . PHE A 1 119 ? 1.334 6.803 -6.628 1.00 98.69 119 PHE A O 1
ATOM 943 N N . ILE A 1 120 ? 2.871 7.823 -5.357 1.00 98.81 120 ILE A N 1
ATOM 944 C CA . ILE A 1 120 ? 2.348 7.323 -4.072 1.00 98.81 120 ILE A CA 1
ATOM 945 C C . ILE A 1 120 ? 0.974 7.935 -3.777 1.00 98.81 120 ILE A C 1
ATOM 947 O O . ILE A 1 120 ? 0.040 7.189 -3.505 1.00 98.81 120 ILE A O 1
ATOM 951 N N . LEU A 1 121 ? 0.831 9.260 -3.874 1.00 98.69 121 LEU A N 1
ATOM 952 C CA . LEU A 1 121 ? -0.427 9.975 -3.627 1.00 98.69 121 LEU A CA 1
ATOM 953 C C . LEU A 1 121 ? -1.548 9.460 -4.543 1.00 98.69 121 LEU A C 1
ATOM 955 O O . LEU A 1 121 ? -2.606 9.075 -4.054 1.00 98.69 121 LEU A O 1
ATOM 959 N N . GLU A 1 122 ? -1.281 9.346 -5.847 1.00 98.81 122 GLU A N 1
ATOM 960 C CA . GLU A 1 122 ? -2.194 8.735 -6.824 1.00 98.81 122 GLU A CA 1
ATOM 961 C C . GLU A 1 122 ? -2.575 7.292 -6.448 1.00 98.81 122 GLU A C 1
ATOM 963 O O . GLU A 1 122 ? -3.730 6.899 -6.596 1.00 98.81 122 GLU A O 1
ATOM 968 N N . SER A 1 123 ? -1.630 6.508 -5.916 1.00 98.94 123 SER A N 1
ATOM 969 C CA . SER A 1 123 ? -1.877 5.114 -5.521 1.00 98.94 123 SER A CA 1
ATOM 970 C C . SER A 1 123 ? -2.730 4.976 -4.259 1.00 98.94 123 SER A C 1
ATOM 972 O O . SER A 1 123 ? -3.574 4.086 -4.183 1.00 98.94 123 SER A O 1
ATOM 974 N N . VAL A 1 124 ? -2.540 5.857 -3.274 1.00 98.94 124 VAL A N 1
ATOM 975 C CA . VAL A 1 124 ? -3.347 5.892 -2.040 1.00 98.94 124 VAL A CA 1
ATOM 976 C C . VAL A 1 124 ? -4.764 6.395 -2.339 1.00 98.94 124 VAL A C 1
ATOM 978 O O . VAL A 1 124 ? -5.737 5.876 -1.796 1.00 98.94 124 VAL A O 1
ATOM 981 N N . GLU A 1 125 ? -4.891 7.355 -3.254 1.00 98.75 125 GLU A N 1
ATOM 982 C CA . GLU A 1 125 ? -6.169 7.872 -3.748 1.00 98.75 125 GLU A CA 1
ATOM 983 C C . GLU A 1 125 ? -6.965 6.814 -4.545 1.00 98.75 125 GLU A C 1
ATOM 985 O O . GLU A 1 125 ? -8.179 6.688 -4.371 1.00 98.75 125 GLU A O 1
ATOM 990 N N . ASP A 1 126 ? -6.304 6.006 -5.382 1.00 98.88 126 ASP A N 1
ATOM 991 C CA . ASP A 1 126 ? -6.935 4.862 -6.061 1.00 98.88 126 ASP A CA 1
ATOM 992 C C . ASP A 1 126 ? -7.341 3.754 -5.071 1.00 98.88 126 ASP A C 1
ATOM 994 O O . ASP A 1 126 ? -8.459 3.241 -5.147 1.00 98.88 126 ASP A O 1
A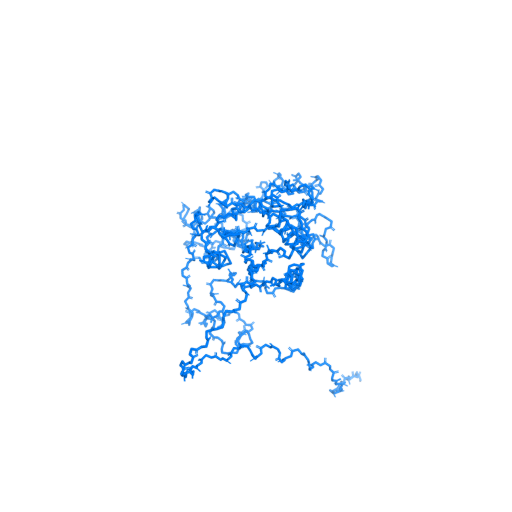TOM 998 N N . LEU A 1 127 ? -6.494 3.444 -4.077 1.00 98.81 127 LEU A N 1
ATOM 999 C CA . LEU A 1 127 ? -6.834 2.500 -3.006 1.00 98.81 127 LEU A CA 1
ATOM 1000 C C . LEU A 1 127 ? -8.080 2.953 -2.227 1.00 98.81 127 LEU A C 1
ATOM 1002 O O . LEU A 1 127 ? -8.979 2.139 -2.000 1.00 98.81 127 LEU A O 1
ATOM 1006 N N . ARG A 1 128 ? -8.174 4.241 -1.860 1.00 98.62 128 ARG A N 1
ATOM 1007 C CA . ARG A 1 128 ? -9.378 4.818 -1.236 1.00 98.62 128 ARG A CA 1
ATOM 1008 C C . ARG A 1 128 ? -10.609 4.579 -2.106 1.00 98.62 128 ARG A C 1
ATOM 1010 O O . ARG A 1 128 ? -11.574 3.982 -1.631 1.00 98.62 128 ARG A O 1
ATOM 1017 N N . LYS A 1 129 ? -10.559 4.970 -3.383 1.00 98.31 129 LYS A N 1
ATOM 1018 C CA . LYS A 1 129 ? -11.676 4.802 -4.330 1.00 98.31 129 LYS A CA 1
ATOM 1019 C C . LYS A 1 129 ? -12.099 3.343 -4.469 1.00 98.31 129 LYS A C 1
ATOM 1021 O O . LYS A 1 129 ? -13.295 3.049 -4.506 1.00 98.31 129 LYS A O 1
ATOM 1026 N N . ASN A 1 130 ? -11.145 2.415 -4.503 1.00 97.69 130 ASN A N 1
ATOM 1027 C CA . ASN A 1 130 ? -11.425 0.983 -4.578 1.00 97.69 130 ASN A CA 1
ATOM 1028 C C . ASN A 1 130 ? -12.044 0.437 -3.277 1.00 97.69 130 ASN A C 1
ATOM 1030 O O . ASN A 1 130 ? -12.959 -0.388 -3.349 1.00 97.69 130 ASN A O 1
ATOM 1034 N N . LEU A 1 131 ? -11.633 0.921 -2.100 1.00 97.56 131 LEU A N 1
ATOM 1035 C CA . LEU A 1 131 ? -12.256 0.590 -0.810 1.00 97.56 131 LEU A CA 1
ATOM 1036 C C . LEU A 1 131 ? -13.689 1.144 -0.702 1.00 97.56 131 LEU A C 1
ATOM 1038 O O . LEU A 1 131 ? -14.615 0.396 -0.382 1.00 97.56 131 LEU A O 1
ATOM 1042 N N . GLU A 1 132 ? -13.903 2.415 -1.042 1.00 96.31 132 GLU A N 1
ATOM 1043 C CA . GLU A 1 132 ? -15.211 3.094 -1.017 1.00 96.31 132 GLU A CA 1
ATOM 1044 C C . GLU A 1 132 ? -16.209 2.473 -2.001 1.00 96.31 132 GLU A C 1
ATOM 1046 O O . GLU A 1 132 ? -17.342 2.143 -1.639 1.00 96.31 132 GLU A O 1
ATOM 1051 N N . LYS A 1 133 ? -15.770 2.188 -3.235 1.00 94.69 133 LYS A N 1
ATOM 1052 C CA . LYS A 1 133 ? -16.548 1.442 -4.241 1.00 94.69 133 LYS A CA 1
ATOM 1053 C C . LYS A 1 133 ? -16.998 0.074 -3.723 1.00 94.69 133 LYS A C 1
ATOM 1055 O O . LYS A 1 133 ? -18.031 -0.445 -4.166 1.00 94.69 133 LYS A O 1
ATOM 1060 N N . ASN A 1 134 ? -16.260 -0.503 -2.776 1.00 91.31 134 ASN A N 1
ATOM 1061 C CA . ASN A 1 134 ? -16.585 -1.750 -2.096 1.00 91.31 134 ASN A CA 1
ATOM 1062 C C . ASN A 1 134 ? -17.230 -1.565 -0.705 1.00 91.31 134 ASN A C 1
ATOM 1064 O O . ASN A 1 134 ? -17.339 -2.530 0.040 1.00 91.31 134 ASN A O 1
ATOM 1068 N N . GLY A 1 135 ? -17.759 -0.382 -0.375 1.00 88.94 135 GLY A N 1
ATOM 1069 C CA . GLY A 1 135 ? -18.528 -0.152 0.858 1.00 88.94 135 GLY A CA 1
ATOM 1070 C C . GLY A 1 135 ? -17.680 -0.050 2.130 1.00 88.94 135 GLY A C 1
ATOM 1071 O O . GLY A 1 135 ? -18.189 -0.288 3.226 1.00 88.94 135 GLY A O 1
ATOM 1072 N N . SER A 1 136 ? -16.398 0.272 1.974 1.00 95.31 136 SER A N 1
ATOM 1073 C CA . SER A 1 136 ? -15.453 0.580 3.048 1.00 95.31 136 SER A CA 1
ATOM 1074 C C . SER A 1 136 ? -15.047 2.064 2.983 1.00 95.31 136 SER A C 1
ATOM 1076 O O . SER A 1 136 ? -15.771 2.881 2.419 1.00 95.31 136 SER A O 1
ATOM 1078 N N . GLY A 1 137 ? -13.891 2.413 3.539 1.00 96.56 137 GLY A N 1
ATOM 1079 C CA . GLY A 1 137 ? -13.222 3.704 3.378 1.00 96.56 137 GLY A CA 1
ATOM 1080 C C . GLY A 1 137 ? -11.743 3.576 3.744 1.00 96.56 137 GLY A C 1
ATOM 1081 O O . GLY A 1 137 ? -11.326 2.524 4.226 1.00 96.56 137 GLY A O 1
ATOM 1082 N N . LEU A 1 138 ? -10.946 4.624 3.526 1.00 98.69 138 LEU A N 1
ATOM 1083 C CA . LEU A 1 138 ? -9.526 4.645 3.895 1.00 98.69 138 LEU A CA 1
ATOM 1084 C C . LEU A 1 138 ? -9.223 5.831 4.805 1.00 98.69 138 LEU A C 1
ATOM 1086 O O . LEU A 1 138 ? -9.263 6.982 4.361 1.00 98.69 138 LEU A O 1
ATOM 1090 N N . VAL A 1 139 ? -8.874 5.533 6.058 1.00 98.75 139 VAL A N 1
ATOM 1091 C CA . VAL A 1 139 ? -8.304 6.517 6.978 1.00 98.75 139 VAL A CA 1
ATOM 1092 C C . VAL A 1 139 ? -6.908 6.841 6.465 1.00 98.75 139 VAL A C 1
ATOM 1094 O O . VAL A 1 139 ? -6.024 5.984 6.464 1.00 98.75 139 VAL A O 1
ATOM 1097 N N . VAL A 1 140 ? -6.709 8.065 5.997 1.00 98.88 140 VAL A N 1
ATOM 1098 C CA . VAL A 1 140 ? -5.391 8.548 5.588 1.00 98.88 140 VAL A CA 1
ATOM 1099 C C . VAL A 1 140 ? -4.892 9.495 6.661 1.00 98.88 140 VAL A C 1
ATOM 1101 O O . VAL A 1 140 ? -5.640 10.352 7.130 1.00 98.88 140 VAL A O 1
ATOM 1104 N N . ALA A 1 141 ? -3.624 9.342 7.029 1.00 98.50 141 ALA A N 1
ATOM 1105 C CA . ALA A 1 141 ? -2.949 10.200 7.986 1.00 98.50 141 ALA A CA 1
ATOM 1106 C C . ALA A 1 141 ? -1.626 10.750 7.437 1.00 98.50 141 ALA A C 1
ATOM 1108 O O . ALA A 1 141 ? -0.970 10.088 6.633 1.00 98.50 141 ALA A O 1
ATOM 1109 N N . CYS A 1 142 ? -1.189 11.913 7.918 1.00 98.25 142 CYS A N 1
ATOM 1110 C CA . CYS A 1 142 ? 0.175 12.415 7.744 1.00 98.25 142 CYS A CA 1
ATOM 1111 C C . CYS A 1 142 ? 0.846 12.570 9.116 1.00 98.25 142 CYS A C 1
ATOM 1113 O O . CYS A 1 142 ? 0.383 13.322 9.969 1.00 98.25 142 CYS A O 1
ATOM 1115 N N . GLY A 1 143 ? 1.927 11.825 9.352 1.00 97.88 143 GLY A N 1
ATOM 1116 C CA . GLY A 1 143 ? 2.566 11.730 10.666 1.00 97.88 143 GLY A CA 1
ATOM 1117 C C . GLY A 1 143 ? 3.263 10.389 10.885 1.00 97.88 143 GLY A C 1
ATOM 1118 O O . GLY A 1 143 ? 3.144 9.468 10.077 1.00 97.88 143 GLY A O 1
ATOM 1119 N N . LYS A 1 144 ? 4.022 10.258 11.981 1.00 98.19 144 LYS A N 1
ATOM 1120 C CA . LYS A 1 144 ? 4.673 8.980 12.312 1.00 98.19 144 LYS A CA 1
ATOM 1121 C C . LYS A 1 144 ? 3.614 7.943 12.663 1.00 98.19 144 LYS A C 1
ATOM 1123 O O . LYS A 1 144 ? 2.781 8.196 13.534 1.00 98.19 144 LYS A O 1
ATOM 1128 N N . ALA A 1 145 ? 3.694 6.758 12.061 1.00 98.00 145 ALA A N 1
ATOM 1129 C CA . ALA A 1 145 ? 2.691 5.715 12.277 1.00 98.00 145 ALA A CA 1
ATOM 1130 C C . ALA A 1 145 ? 2.462 5.382 13.768 1.00 98.00 145 ALA A C 1
ATOM 1132 O O . ALA A 1 145 ? 1.316 5.268 14.189 1.00 98.00 145 ALA A O 1
ATOM 1133 N N . GLU A 1 146 ? 3.506 5.288 14.602 1.00 97.38 146 GLU A N 1
ATOM 1134 C CA . GLU A 1 146 ? 3.331 4.995 16.032 1.00 97.38 146 GLU A CA 1
ATOM 1135 C C . GLU A 1 146 ? 2.524 6.056 16.796 1.00 97.38 146 GLU A C 1
ATOM 1137 O O . GLU A 1 146 ? 1.748 5.689 17.683 1.00 97.38 146 GLU A O 1
ATOM 1142 N N . ASP A 1 147 ? 2.658 7.331 16.425 1.00 97.44 147 ASP A N 1
ATOM 1143 C CA . ASP A 1 147 ? 1.984 8.459 17.071 1.00 97.44 147 ASP A CA 1
ATOM 1144 C C . ASP A 1 147 ? 0.513 8.520 16.618 1.00 97.44 147 ASP A C 1
ATOM 1146 O O . ASP A 1 147 ? -0.388 8.625 17.454 1.00 97.44 147 ASP A O 1
ATOM 1150 N N . ILE A 1 148 ? 0.260 8.332 15.313 1.00 97.75 148 ILE A N 1
ATOM 1151 C CA . ILE A 1 148 ? -1.090 8.240 14.729 1.00 97.75 148 ILE A CA 1
ATOM 1152 C C . ILE A 1 148 ? -1.862 7.059 15.326 1.00 97.75 148 ILE A C 1
ATOM 1154 O O . ILE A 1 148 ? -2.921 7.256 15.918 1.00 97.75 148 ILE A O 1
ATOM 1158 N N . PHE A 1 149 ? -1.324 5.836 15.247 1.00 96.94 149 PHE A N 1
ATOM 1159 C CA . PHE A 1 149 ? -1.995 4.640 15.772 1.00 96.94 149 PHE A CA 1
ATOM 1160 C C . PHE A 1 149 ? -2.194 4.719 17.290 1.00 96.94 149 PHE A C 1
ATOM 1162 O O . PHE A 1 149 ? -3.250 4.334 17.793 1.00 96.94 149 PHE A O 1
ATOM 1169 N N . GLY A 1 150 ? -1.204 5.243 18.020 1.00 95.19 150 GLY A N 1
ATOM 1170 C CA . GLY A 1 150 ? -1.279 5.419 19.468 1.00 95.19 150 GLY A CA 1
ATOM 1171 C C . GLY A 1 150 ? -2.349 6.421 19.897 1.00 95.19 150 GLY A C 1
ATOM 1172 O O . GLY A 1 150 ? -3.009 6.197 20.910 1.00 95.19 150 GLY A O 1
ATOM 1173 N N . THR A 1 151 ? -2.531 7.502 19.136 1.00 95.44 151 THR A N 1
ATOM 1174 C CA . THR A 1 151 ? -3.565 8.517 19.385 1.00 95.44 151 THR A CA 1
ATOM 1175 C C . THR A 1 151 ? -4.935 7.983 18.987 1.00 95.44 151 THR A C 1
ATOM 1177 O O . THR A 1 151 ? -5.814 7.870 19.836 1.00 95.44 151 THR A O 1
ATOM 1180 N N . MET A 1 152 ? -5.080 7.528 17.740 1.00 95.69 152 MET A N 1
ATOM 1181 C CA . MET A 1 152 ? -6.326 7.007 17.177 1.00 95.69 152 MET A CA 1
ATOM 1182 C C . MET A 1 152 ? -6.935 5.884 18.016 1.00 95.69 152 MET A C 1
ATOM 1184 O O . MET A 1 152 ? -8.115 5.943 18.349 1.00 95.69 152 MET A O 1
ATOM 1188 N N . CYS A 1 153 ? -6.143 4.891 18.435 1.00 94.19 153 CYS A N 1
ATOM 1189 C CA . CYS A 1 153 ? -6.681 3.799 19.245 1.00 94.19 153 CYS A CA 1
ATOM 1190 C C . CYS A 1 153 ? -7.157 4.271 20.630 1.00 94.19 153 CYS A C 1
ATOM 1192 O O . CYS A 1 153 ? -8.149 3.752 21.129 1.00 94.19 153 CYS A O 1
ATOM 1194 N N . LYS A 1 154 ? -6.489 5.257 21.250 1.00 92.31 154 LYS A N 1
ATOM 1195 C CA . LYS A 1 154 ? -6.892 5.812 22.559 1.00 92.31 154 LYS A CA 1
ATOM 1196 C C . LYS A 1 154 ? -8.116 6.718 22.456 1.00 92.31 154 LYS A C 1
ATOM 1198 O O . LYS A 1 154 ? -8.958 6.679 23.351 1.00 92.31 154 LYS A O 1
ATOM 1203 N N . SER A 1 155 ? -8.213 7.502 21.383 1.00 92.94 155 SER A N 1
ATOM 1204 C CA . SER A 1 155 ? -9.400 8.287 21.041 1.00 92.94 155 SER A CA 1
ATOM 1205 C C . SER A 1 155 ? -10.619 7.376 20.893 1.00 92.94 155 SER A C 1
ATOM 1207 O O . SER A 1 155 ? -11.616 7.582 21.576 1.00 92.94 155 SER A O 1
ATOM 1209 N N . ILE A 1 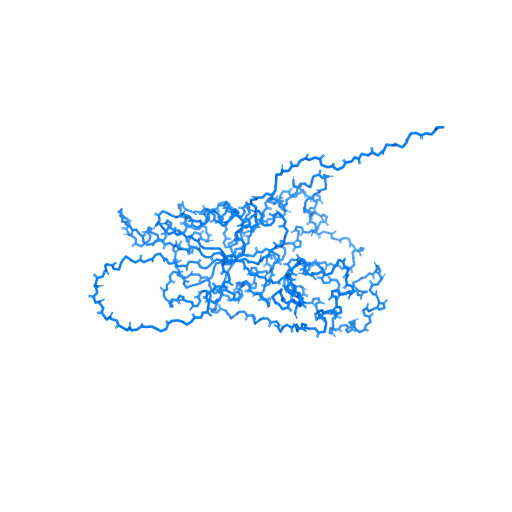156 ? -10.505 6.304 20.097 1.00 92.31 156 ILE A N 1
ATOM 1210 C CA . ILE A 1 156 ? -11.594 5.335 19.903 1.00 92.31 156 ILE A CA 1
ATOM 1211 C C . ILE A 1 156 ? -11.929 4.586 21.205 1.00 92.31 156 ILE A C 1
ATOM 1213 O O . ILE A 1 156 ? -13.104 4.456 21.529 1.00 92.31 156 ILE A O 1
ATOM 1217 N N . ASP A 1 157 ? -10.935 4.116 21.973 1.00 90.00 157 ASP A N 1
ATOM 1218 C CA . ASP A 1 157 ? -11.154 3.461 23.279 1.00 90.00 157 ASP A CA 1
ATOM 1219 C C . ASP A 1 157 ? -11.941 4.373 24.230 1.00 90.00 157 ASP A C 1
ATOM 1221 O O . ASP A 1 157 ? -12.946 3.948 24.795 1.00 90.00 157 ASP A O 1
ATOM 1225 N N . THR A 1 158 ? -11.551 5.648 24.329 1.00 89.88 158 THR A N 1
ATOM 1226 C CA . THR A 1 158 ? -12.214 6.617 25.214 1.00 89.88 158 THR A CA 1
ATOM 1227 C C . THR A 1 158 ? -13.629 6.959 24.733 1.00 89.88 158 THR A C 1
ATOM 1229 O O . THR A 1 158 ? -14.559 6.917 25.534 1.00 89.88 158 THR A O 1
ATOM 1232 N N . GLU A 1 159 ? -13.831 7.233 23.440 1.00 89.69 159 GLU A N 1
ATOM 1233 C CA . GLU A 1 159 ? -15.156 7.564 22.889 1.00 89.69 159 GLU A CA 1
ATOM 1234 C C . GLU A 1 159 ? -16.137 6.380 23.006 1.00 89.69 159 GLU A C 1
ATOM 1236 O O . GLU A 1 159 ? -17.297 6.555 23.384 1.00 89.69 159 GLU A O 1
ATOM 1241 N N . VAL A 1 160 ? -15.671 5.149 22.758 1.00 88.38 160 VAL A N 1
ATOM 1242 C CA . VAL A 1 160 ? -16.483 3.929 22.921 1.00 88.38 160 VAL A CA 1
ATOM 1243 C C . VAL A 1 160 ? -16.817 3.678 24.397 1.00 88.38 160 VAL A C 1
ATOM 1245 O O . VAL A 1 160 ? -17.957 3.324 24.702 1.00 88.38 160 VAL A O 1
ATOM 1248 N N . MET A 1 161 ? -15.882 3.908 25.328 1.00 86.81 161 MET A N 1
ATOM 1249 C CA . MET A 1 161 ? -16.171 3.853 26.769 1.00 86.81 161 MET A CA 1
ATOM 1250 C C . MET A 1 161 ? -17.223 4.898 27.177 1.00 86.81 161 MET A C 1
ATOM 1252 O O . MET A 1 161 ? -18.185 4.546 27.858 1.00 86.81 161 MET A O 1
ATOM 1256 N N . ASN A 1 162 ? -17.089 6.149 26.720 1.00 86.81 162 ASN A N 1
ATOM 1257 C CA . ASN A 1 162 ? -18.043 7.229 27.000 1.00 86.81 162 ASN A CA 1
ATOM 1258 C C . ASN A 1 162 ? -19.453 6.880 26.489 1.00 86.81 162 ASN A C 1
ATOM 1260 O O . ASN A 1 162 ? -20.430 6.990 27.234 1.00 86.81 162 ASN A O 1
ATOM 1264 N N . GLN A 1 163 ? -19.551 6.397 25.244 1.00 85.31 163 GLN A N 1
ATOM 1265 C CA . GLN A 1 163 ? -20.810 5.956 24.638 1.00 85.31 163 GLN A CA 1
ATOM 1266 C C . GLN A 1 163 ? -21.463 4.805 25.417 1.00 85.31 163 GLN A C 1
ATOM 1268 O O . GLN A 1 163 ? -22.682 4.797 25.579 1.00 85.31 163 GLN A O 1
ATOM 1273 N N . ASN A 1 164 ? -20.673 3.839 25.892 1.00 81.50 164 ASN A N 1
ATOM 1274 C CA . ASN A 1 164 ? -21.186 2.690 26.640 1.00 81.50 164 ASN A CA 1
ATOM 1275 C C . ASN A 1 164 ? -21.610 3.047 28.079 1.00 81.50 164 ASN A C 1
ATOM 1277 O O . ASN A 1 164 ? -22.463 2.358 28.635 1.00 81.50 164 ASN A O 1
ATOM 1281 N N . ASN A 1 165 ? -21.038 4.101 28.673 1.00 74.94 165 ASN A N 1
ATOM 1282 C CA . ASN A 1 165 ? -21.282 4.490 30.068 1.00 74.94 165 ASN A CA 1
ATOM 1283 C C . ASN A 1 165 ? -22.435 5.480 30.276 1.00 74.94 165 ASN A C 1
ATOM 1285 O O . ASN A 1 165 ? -23.038 5.473 31.345 1.00 74.94 165 ASN A O 1
ATOM 1289 N N . GLY A 1 166 ? -22.720 6.356 29.306 1.00 57.75 166 GLY A N 1
ATOM 1290 C CA . GLY A 1 166 ? -23.774 7.369 29.436 1.00 57.75 166 GLY A CA 1
ATOM 1291 C C . GLY A 1 166 ? -23.513 8.404 30.542 1.00 57.75 166 GLY A C 1
ATOM 1292 O O . GLY A 1 166 ? -24.221 8.435 31.544 1.00 57.75 166 GLY A O 1
ATOM 1293 N N . ASN A 1 167 ? -22.528 9.288 30.338 1.00 48.59 167 ASN A N 1
ATOM 1294 C CA . ASN A 1 167 ? -22.230 10.451 31.197 1.00 48.59 167 ASN A CA 1
ATOM 1295 C C . ASN A 1 167 ? -21.938 10.157 32.693 1.00 48.59 167 ASN A C 1
ATOM 1297 O O . ASN A 1 167 ? -22.189 11.016 33.538 1.00 48.59 167 ASN A O 1
ATOM 1301 N N . GLY A 1 168 ? -21.383 8.989 33.040 1.00 46.97 168 GLY A N 1
ATOM 1302 C CA . GLY A 1 168 ? -21.017 8.650 34.425 1.00 46.97 168 GLY A CA 1
ATOM 1303 C C . GLY A 1 168 ? -19.707 7.865 34.571 1.00 46.97 168 GLY A C 1
ATOM 1304 O O . GLY A 1 168 ? -19.297 7.148 33.655 1.00 46.97 168 GLY A O 1
ATOM 1305 N N . ASP A 1 169 ? -19.080 7.993 35.747 1.00 49.53 169 ASP A N 1
ATOM 1306 C CA . ASP A 1 169 ? -17.770 7.437 36.143 1.00 49.53 169 ASP A CA 1
ATOM 1307 C C . ASP A 1 169 ? -17.755 5.895 36.315 1.00 49.53 169 ASP A C 1
ATOM 1309 O O . ASP A 1 169 ? -17.439 5.366 37.381 1.00 49.53 169 ASP A O 1
ATOM 1313 N N . GLY A 1 170 ? -18.138 5.150 35.274 1.00 48.19 170 GLY A N 1
ATOM 1314 C CA . GLY A 1 170 ? -18.137 3.681 35.255 1.00 48.19 170 GLY A CA 1
ATOM 1315 C C . GLY A 1 170 ? -16.908 3.051 34.584 1.00 48.19 170 GLY A C 1
ATOM 1316 O O . GLY A 1 170 ? -16.297 3.640 33.690 1.00 48.19 170 GLY A O 1
ATOM 1317 N N . ASP A 1 171 ? -16.602 1.799 34.945 1.00 57.97 171 ASP A N 1
ATOM 1318 C CA . ASP A 1 171 ? -15.635 0.927 34.251 1.00 57.97 171 ASP A CA 1
ATOM 1319 C C . ASP A 1 171 ? -16.156 0.542 32.846 1.00 57.97 171 ASP A C 1
ATOM 1321 O O . ASP A 1 171 ? -16.652 -0.565 32.614 1.00 57.97 171 ASP A O 1
ATOM 1325 N N . GLY A 1 172 ? -16.082 1.482 31.903 1.00 64.75 172 GLY A N 1
ATOM 1326 C CA . GLY A 1 172 ? -16.623 1.321 30.556 1.00 64.75 172 GLY A CA 1
ATOM 1327 C C . GLY A 1 172 ? -15.890 0.264 29.732 1.00 64.75 172 GLY A C 1
ATOM 1328 O O . GLY A 1 172 ? -14.672 0.103 29.812 1.00 64.75 172 GLY A O 1
ATOM 1329 N N . VAL A 1 173 ? -16.633 -0.447 28.882 1.00 77.25 173 VAL A N 1
ATOM 1330 C CA . VAL A 1 173 ? -16.053 -1.443 27.971 1.00 77.25 173 VAL A CA 1
ATOM 1331 C C . VAL A 1 173 ? -15.483 -0.736 26.746 1.00 77.25 173 VAL A C 1
ATOM 1333 O O . VAL A 1 173 ? -16.236 -0.255 25.901 1.00 77.25 173 VAL A O 1
ATOM 1336 N N . GLY A 1 174 ? -14.156 -0.676 26.667 1.00 84.38 174 GLY A N 1
ATOM 1337 C CA . GLY A 1 174 ? -13.417 -0.100 25.543 1.00 84.38 174 GLY A CA 1
ATOM 1338 C C . GLY A 1 174 ? -13.129 -1.086 24.404 1.00 84.38 174 GLY A C 1
ATOM 1339 O O . GLY A 1 174 ? -13.816 -2.102 24.227 1.00 84.38 174 GLY A O 1
ATOM 1340 N N . ILE A 1 175 ? -12.080 -0.792 23.631 1.00 87.06 175 ILE A N 1
ATOM 1341 C CA . ILE A 1 175 ? -11.651 -1.607 22.483 1.00 87.06 175 ILE A CA 1
ATOM 1342 C C . ILE A 1 175 ? -10.325 -2.330 22.735 1.00 87.06 175 ILE A C 1
ATOM 1344 O O . ILE A 1 175 ? -9.485 -1.900 23.520 1.00 87.06 175 ILE A O 1
ATOM 1348 N N . GLU A 1 176 ? -10.101 -3.411 21.992 1.00 89.88 176 GLU A N 1
ATOM 1349 C CA . GLU A 1 176 ? -8.791 -4.049 21.865 1.00 89.88 176 GLU A CA 1
ATOM 1350 C C . GLU A 1 176 ? -8.342 -3.985 20.393 1.00 89.88 176 GLU A C 1
ATOM 1352 O O . GLU A 1 176 ? -8.786 -4.797 19.578 1.00 89.88 176 GLU A O 1
ATOM 1357 N N . PRO A 1 177 ? -7.513 -3.011 19.982 1.00 92.31 177 PRO A N 1
ATOM 1358 C CA . PRO A 1 177 ? -7.103 -2.906 18.588 1.00 92.31 177 PRO A CA 1
ATOM 1359 C C . PRO A 1 177 ? -6.212 -4.085 18.193 1.00 92.31 177 PRO A C 1
ATOM 1361 O O . PRO A 1 177 ? -5.244 -4.411 18.877 1.00 92.31 177 PRO A O 1
ATOM 1364 N N . HIS A 1 178 ? -6.529 -4.694 17.057 1.00 94.50 178 HIS A N 1
ATOM 1365 C CA . HIS A 1 178 ? -5.757 -5.753 16.425 1.00 94.50 178 HIS A CA 1
ATOM 1366 C C . HIS A 1 178 ? -5.236 -5.225 15.086 1.00 94.50 178 HIS A C 1
ATOM 1368 O O . HIS A 1 178 ? -5.985 -5.128 14.111 1.00 94.50 178 HIS A O 1
ATOM 1374 N N . VAL A 1 179 ? -3.964 -4.822 15.063 1.00 97.31 179 VAL A N 1
ATOM 1375 C CA . VAL A 1 179 ? -3.309 -4.238 13.886 1.00 97.31 179 VAL A CA 1
ATOM 1376 C C . VAL A 1 179 ? -2.703 -5.344 13.028 1.00 97.31 179 VAL A C 1
ATOM 1378 O O . VAL A 1 179 ? -1.813 -6.062 13.482 1.00 97.31 179 VAL A O 1
ATOM 1381 N N . LEU A 1 180 ? -3.159 -5.433 11.781 1.00 98.06 180 LEU A N 1
ATOM 1382 C CA . LEU A 1 180 ? -2.621 -6.309 10.742 1.00 98.06 180 LEU A CA 1
ATOM 1383 C C . LEU A 1 180 ? -1.865 -5.476 9.707 1.00 98.06 180 LEU A C 1
ATOM 1385 O O . LEU A 1 180 ? -2.408 -4.490 9.208 1.00 98.06 180 LEU A O 1
ATOM 1389 N N . VAL A 1 181 ? -0.648 -5.888 9.355 1.00 98.31 181 VAL A N 1
ATOM 1390 C CA . VAL A 1 181 ? 0.217 -5.212 8.367 1.00 98.31 181 VAL A CA 1
ATOM 1391 C C . VAL A 1 181 ? 0.943 -6.235 7.489 1.00 98.31 181 VAL A C 1
ATOM 1393 O O . VAL A 1 181 ? 1.215 -7.350 7.941 1.00 98.31 181 VAL A O 1
ATOM 1396 N N . GLN A 1 182 ? 1.291 -5.878 6.249 1.00 97.50 182 GLN A N 1
ATOM 1397 C CA . GLN A 1 182 ? 2.197 -6.704 5.453 1.00 97.50 182 GLN A CA 1
ATOM 1398 C C . GLN A 1 182 ? 3.645 -6.541 5.951 1.00 97.50 182 GLN A C 1
ATOM 1400 O O . GLN A 1 182 ? 4.121 -5.423 6.173 1.00 97.50 182 GLN A O 1
ATOM 1405 N N . GLU A 1 183 ? 4.344 -7.655 6.162 1.00 95.75 183 GLU A N 1
ATOM 1406 C CA . GLU A 1 183 ? 5.718 -7.664 6.673 1.00 95.75 183 GLU A CA 1
ATOM 1407 C C . GLU A 1 183 ? 6.713 -7.061 5.671 1.00 95.75 183 GLU A C 1
ATOM 1409 O O . GLU A 1 183 ? 6.656 -7.355 4.478 1.00 95.75 183 GLU A O 1
ATOM 1414 N N . GLU A 1 184 ? 7.649 -6.252 6.174 1.00 95.69 184 GLU A N 1
ATOM 1415 C CA . GLU A 1 184 ? 8.747 -5.660 5.405 1.00 95.69 184 GLU A CA 1
ATOM 1416 C C . GLU A 1 184 ? 10.096 -6.099 6.006 1.00 95.69 184 GLU A C 1
ATOM 1418 O O . GLU A 1 184 ? 10.298 -5.959 7.217 1.00 95.69 184 GLU A O 1
ATOM 1423 N N . PRO A 1 185 ? 11.055 -6.599 5.203 1.00 93.31 185 PRO A N 1
ATOM 1424 C CA . PRO A 1 185 ? 12.315 -7.150 5.712 1.00 93.31 185 PRO A CA 1
ATOM 1425 C C . PRO A 1 185 ? 13.340 -6.077 6.127 1.00 93.31 185 PRO A C 1
ATOM 1427 O O . PRO A 1 185 ? 14.386 -6.396 6.698 1.00 93.31 185 PRO A O 1
ATOM 1430 N N . CYS A 1 186 ? 13.087 -4.805 5.811 1.00 97.00 186 CYS A N 1
ATOM 1431 C CA . CYS A 1 186 ? 14.067 -3.728 5.911 1.00 97.00 186 CYS A CA 1
ATOM 1432 C C . CYS A 1 186 ? 14.099 -3.028 7.285 1.00 97.00 186 CYS A C 1
ATOM 1434 O O . CYS A 1 186 ? 13.140 -2.982 8.056 1.00 97.00 186 CYS A O 1
ATOM 1436 N N . SER A 1 187 ? 15.276 -2.487 7.626 1.00 97.62 187 SER A N 1
ATOM 1437 C CA . SER A 1 187 ? 15.581 -2.025 8.991 1.00 97.62 187 SER A CA 1
ATOM 1438 C C . SER A 1 187 ? 14.889 -0.726 9.420 1.00 97.62 187 SER A C 1
ATOM 1440 O O . SER A 1 187 ? 14.942 -0.372 10.602 1.00 97.62 187 SER A O 1
ATOM 1442 N N . GLU A 1 188 ? 14.301 0.033 8.496 1.00 97.31 188 GLU A N 1
ATOM 1443 C CA . GLU A 1 188 ? 13.580 1.261 8.834 1.00 97.31 188 GLU A CA 1
ATOM 1444 C C . GLU A 1 188 ? 12.124 0.934 9.164 1.00 97.31 188 GLU A C 1
ATOM 1446 O O . GLU A 1 188 ? 11.640 1.278 10.241 1.00 97.31 188 GLU A O 1
ATOM 1451 N N . GLU A 1 189 ? 11.499 0.142 8.307 1.00 98.06 189 GLU A N 1
ATOM 1452 C CA . GLU A 1 189 ? 10.156 -0.413 8.386 1.00 98.06 189 GLU A CA 1
ATOM 1453 C C . GLU A 1 189 ? 10.004 -1.256 9.661 1.00 98.06 189 GLU A C 1
ATOM 1455 O O . GLU A 1 189 ? 9.166 -0.957 10.511 1.00 98.06 189 GLU A O 1
ATOM 1460 N N . ALA A 1 190 ? 10.930 -2.192 9.908 1.00 97.25 190 ALA A N 1
ATOM 1461 C CA . ALA A 1 190 ? 10.941 -3.015 11.118 1.00 97.25 190 ALA A CA 1
ATOM 1462 C C . ALA A 1 190 ? 11.147 -2.214 12.427 1.00 97.25 190 ALA A C 1
ATOM 1464 O O . ALA A 1 190 ? 10.889 -2.730 13.523 1.00 97.25 190 ALA A O 1
ATOM 1465 N N . ARG A 1 191 ? 11.630 -0.959 12.367 1.00 98.38 191 ARG A N 1
ATOM 1466 C CA . ARG A 1 191 ? 11.643 -0.048 13.531 1.00 98.38 191 ARG A CA 1
ATOM 1467 C C . ARG A 1 191 ? 10.283 0.611 13.745 1.00 98.38 191 ARG A C 1
ATOM 1469 O O . ARG A 1 191 ? 9.898 0.762 14.906 1.00 98.38 191 ARG A O 1
ATOM 1476 N N . VAL A 1 192 ? 9.567 0.954 12.671 1.00 98.25 192 VAL A N 1
ATOM 1477 C CA . VAL A 1 192 ? 8.189 1.467 12.736 1.00 98.25 192 VAL A CA 1
ATOM 1478 C C . VAL A 1 192 ? 7.248 0.393 13.276 1.00 98.25 192 VAL A C 1
ATOM 1480 O O . VAL A 1 192 ? 6.532 0.661 14.235 1.00 98.25 192 VAL A O 1
ATOM 1483 N N . ASP A 1 193 ? 7.336 -0.846 12.787 1.00 97.44 193 ASP A N 1
ATOM 1484 C CA . ASP A 1 193 ? 6.502 -1.970 13.250 1.00 97.44 193 ASP A CA 1
ATOM 1485 C C . ASP A 1 193 ? 6.644 -2.188 14.762 1.00 97.44 193 ASP A C 1
ATOM 1487 O O . ASP A 1 193 ? 5.666 -2.287 15.506 1.00 97.44 193 ASP A O 1
ATOM 1491 N N . LYS A 1 194 ? 7.887 -2.158 15.261 1.00 97.31 194 LYS A N 1
ATOM 1492 C CA . LYS A 1 194 ? 8.186 -2.229 16.699 1.00 97.31 194 LYS A CA 1
ATOM 1493 C C . LYS A 1 194 ? 7.663 -1.023 17.482 1.00 97.31 194 LYS A C 1
ATOM 1495 O O . LYS A 1 194 ? 7.429 -1.167 18.680 1.00 97.31 194 LYS A O 1
ATOM 1500 N N . ALA A 1 195 ? 7.543 0.152 16.866 1.00 97.75 195 ALA A N 1
ATOM 1501 C CA . ALA A 1 195 ? 7.028 1.358 17.505 1.00 97.75 195 ALA A CA 1
ATOM 1502 C C . ALA A 1 195 ? 5.492 1.349 17.573 1.00 97.75 195 ALA A C 1
ATOM 1504 O O . ALA A 1 195 ? 4.954 1.506 18.668 1.00 97.75 195 ALA A O 1
ATOM 1505 N N . VAL A 1 196 ? 4.803 1.033 16.470 1.00 97.44 196 VAL A N 1
ATOM 1506 C CA . VAL A 1 196 ? 3.340 0.841 16.426 1.00 97.44 196 VAL A CA 1
ATOM 1507 C C . VAL A 1 196 ? 2.920 -0.256 17.409 1.00 97.44 196 VAL A C 1
ATOM 1509 O O . VAL A 1 196 ? 2.079 -0.026 18.274 1.00 97.44 196 VAL A O 1
ATOM 1512 N N . LYS A 1 197 ? 3.607 -1.410 17.410 1.00 95.81 197 LYS A N 1
ATOM 1513 C CA . LYS A 1 197 ? 3.381 -2.508 18.375 1.00 95.81 197 LYS A CA 1
ATOM 1514 C C . LYS A 1 197 ? 3.599 -2.122 19.849 1.00 95.81 197 LYS A C 1
ATOM 1516 O O . LYS A 1 197 ? 3.196 -2.872 20.738 1.00 95.81 197 LYS A O 1
ATOM 1521 N N . ARG A 1 198 ? 4.255 -0.991 20.144 1.00 94.81 198 ARG A N 1
ATOM 1522 C CA . ARG A 1 198 ? 4.333 -0.422 21.503 1.00 94.81 198 ARG A CA 1
ATOM 1523 C C . ARG A 1 198 ? 3.242 0.611 21.769 1.00 94.81 198 ARG A C 1
ATOM 1525 O O . ARG A 1 198 ? 2.755 0.650 22.894 1.00 94.81 198 ARG A O 1
ATOM 1532 N N . SER A 1 199 ? 2.856 1.431 20.791 1.00 94.12 199 SER A N 1
ATOM 1533 C CA . SER A 1 199 ? 1.865 2.490 21.015 1.00 94.12 199 SER A CA 1
ATOM 1534 C C . SER A 1 199 ? 0.437 1.960 21.182 1.00 94.12 199 SER A C 1
ATOM 1536 O O . SER A 1 199 ? -0.337 2.560 21.925 1.00 94.12 199 SER A O 1
ATOM 1538 N N . VAL A 1 200 ? 0.121 0.794 20.602 1.00 92.12 200 VAL A N 1
ATOM 1539 C CA . VAL A 1 200 ? -1.196 0.130 20.715 1.00 92.12 200 VAL A CA 1
ATOM 1540 C C . VAL A 1 200 ? -1.306 -0.881 21.870 1.00 92.12 200 VAL A C 1
ATOM 1542 O O . VAL A 1 200 ? -2.210 -1.706 21.878 1.00 92.12 200 VAL A O 1
ATOM 1545 N N . LYS A 1 201 ? -0.385 -0.887 22.844 1.00 85.25 201 LYS A N 1
ATOM 1546 C CA . LYS A 1 201 ? -0.271 -1.993 23.820 1.00 85.25 201 LYS A CA 1
ATOM 1547 C C . LYS A 1 201 ? -0.978 -1.813 25.164 1.00 85.25 201 LYS A C 1
ATOM 1549 O O . LYS A 1 201 ? -1.082 -2.790 25.905 1.00 85.25 201 LYS A O 1
ATOM 1554 N N . THR A 1 202 ? -1.399 -0.606 25.528 1.00 75.38 202 THR A N 1
ATOM 1555 C CA . THR A 1 202 ? -1.934 -0.324 26.872 1.00 75.38 202 THR A CA 1
ATOM 1556 C C . THR A 1 202 ? -2.994 0.766 26.800 1.00 75.38 202 THR A C 1
ATOM 1558 O O . THR A 1 202 ? -2.696 1.896 26.409 1.00 75.38 202 THR A O 1
ATOM 1561 N N . PHE A 1 203 ? -4.214 0.409 27.197 1.00 73.56 203 PHE A N 1
ATOM 1562 C CA . PHE A 1 203 ? -5.401 1.264 27.172 1.00 73.56 203 PHE A CA 1
ATOM 1563 C C . PHE A 1 203 ? -5.940 1.538 28.576 1.00 73.56 203 PHE A C 1
ATOM 1565 O O . PHE A 1 203 ? -5.603 0.830 29.528 1.00 73.56 203 PHE A O 1
ATOM 1572 N N . LYS A 1 204 ? -6.772 2.579 28.714 1.00 63.53 204 LYS A N 1
ATOM 1573 C CA . LYS A 1 204 ? -7.378 2.950 30.006 1.00 63.53 204 LYS A CA 1
ATOM 1574 C C . LYS A 1 204 ? -8.343 1.872 30.501 1.00 63.53 204 LYS A C 1
ATOM 1576 O O . LYS A 1 204 ? -8.389 1.610 31.696 1.00 63.53 204 LYS A O 1
ATOM 1581 N N . SER A 1 205 ? -9.019 1.202 29.571 1.00 62.66 205 SER A N 1
ATOM 1582 C CA . SER A 1 205 ? -9.870 0.025 29.787 1.00 62.66 205 SER A CA 1
ATOM 1583 C C . SER A 1 205 ? -9.140 -1.211 30.350 1.00 62.66 205 SER A C 1
ATOM 1585 O O . SER A 1 205 ? -9.772 -2.232 30.615 1.00 62.66 205 SER A O 1
ATOM 1587 N N . GLY A 1 206 ? -7.809 -1.172 30.505 1.00 64.69 206 GLY A N 1
ATOM 1588 C CA . GLY A 1 206 ? -6.990 -2.320 30.916 1.00 64.69 206 GLY A CA 1
ATOM 1589 C C . GLY A 1 206 ? -6.763 -3.360 29.810 1.00 64.69 206 GLY A C 1
ATOM 1590 O O . GLY A 1 206 ? -6.029 -4.325 30.021 1.00 64.69 206 GLY A O 1
ATOM 1591 N N . ALA A 1 207 ? -7.349 -3.156 28.626 1.00 68.75 207 ALA A N 1
ATOM 1592 C CA . ALA A 1 207 ? -7.104 -3.964 27.438 1.00 68.75 207 ALA A CA 1
ATOM 1593 C C . ALA A 1 207 ? -5.688 -3.743 26.869 1.00 68.75 207 ALA A C 1
ATOM 1595 O O . ALA A 1 207 ? -5.046 -2.707 27.086 1.00 68.75 207 ALA A O 1
ATOM 1596 N N . SER A 1 208 ? -5.201 -4.721 26.101 1.00 82.69 208 SER A N 1
ATOM 1597 C CA . SER A 1 208 ? -3.886 -4.681 25.455 1.00 82.69 208 SER A CA 1
ATOM 1598 C C . SER A 1 208 ? -4.019 -5.061 23.988 1.00 82.69 208 SER A C 1
ATOM 1600 O O . SER A 1 208 ? -4.349 -6.199 23.674 1.00 82.69 208 SER A O 1
ATOM 1602 N N . GLY A 1 209 ? -3.771 -4.108 23.089 1.00 88.25 209 GLY A N 1
ATOM 1603 C CA . GLY A 1 209 ? -3.888 -4.347 21.656 1.00 88.25 209 GLY A CA 1
ATOM 1604 C C . GLY A 1 209 ? -2.845 -5.329 21.124 1.00 88.25 209 GLY A C 1
ATOM 1605 O O . GLY A 1 209 ? -1.724 -5.451 21.635 1.00 88.25 209 GLY A O 1
ATOM 1606 N N . SER A 1 210 ? -3.219 -6.015 20.051 1.00 92.44 210 SER A N 1
ATOM 1607 C CA . SER A 1 210 ? -2.405 -7.009 19.360 1.00 92.44 210 SER A CA 1
ATOM 1608 C C . SER A 1 210 ? -1.886 -6.482 18.016 1.00 92.44 210 SER A C 1
ATOM 1610 O O . SER A 1 210 ? -2.420 -5.544 17.426 1.00 92.44 210 SER A O 1
ATOM 1612 N N . PHE A 1 211 ? -0.773 -7.058 17.556 1.00 95.56 211 PHE A N 1
ATOM 1613 C CA . PHE A 1 211 ? -0.096 -6.676 16.314 1.00 95.56 211 PHE A CA 1
ATOM 1614 C C . PHE A 1 211 ? 0.445 -7.930 15.635 1.00 95.56 211 PHE A C 1
ATOM 1616 O O . PHE A 1 211 ? 1.293 -8.624 16.225 1.00 95.56 211 PHE A O 1
ATOM 1623 N N . GLU A 1 212 ? -0.006 -8.162 14.409 1.00 96.25 212 GLU A N 1
ATOM 1624 C CA . GLU A 1 212 ? 0.279 -9.322 13.569 1.00 96.25 212 GLU A CA 1
ATOM 1625 C C . GLU A 1 212 ? 0.807 -8.858 12.200 1.00 96.25 212 GLU A C 1
ATOM 1627 O O . GLU A 1 212 ? 0.264 -7.936 11.589 1.00 96.25 212 GLU A O 1
ATOM 1632 N N . SER A 1 213 ? 1.899 -9.473 11.740 1.00 96.56 213 SER A N 1
ATOM 1633 C CA . SER A 1 213 ? 2.468 -9.248 10.409 1.00 96.56 213 SER A CA 1
ATOM 1634 C C . SER A 1 213 ? 2.192 -10.453 9.516 1.00 96.56 213 SER A C 1
ATOM 1636 O O . SER A 1 213 ? 2.228 -11.596 9.973 1.00 96.56 213 SER A O 1
ATOM 1638 N N . VAL A 1 214 ? 1.906 -10.197 8.240 1.00 96.12 214 VAL A N 1
ATOM 1639 C CA . VAL A 1 214 ? 1.624 -11.230 7.236 1.00 96.12 214 VAL A CA 1
ATOM 1640 C C . VAL A 1 214 ? 2.570 -11.042 6.056 1.00 96.12 214 VAL A C 1
ATOM 1642 O O . VAL A 1 214 ? 2.712 -9.934 5.544 1.00 96.12 214 VAL A O 1
ATOM 1645 N N . TRP A 1 215 ? 3.227 -12.105 5.594 1.00 95.62 215 TRP A N 1
ATOM 1646 C CA . TRP A 1 215 ? 4.078 -12.020 4.406 1.00 95.62 215 TRP A CA 1
ATOM 1647 C C . TRP A 1 215 ? 3.240 -11.923 3.117 1.00 95.62 215 TRP A C 1
ATOM 1649 O O . TRP A 1 215 ? 2.200 -12.574 3.000 1.00 95.62 215 TRP A O 1
ATOM 1659 N N . GLY A 1 216 ? 3.687 -11.124 2.140 1.00 94.12 216 GLY A N 1
ATOM 1660 C CA . GLY A 1 216 ? 2.923 -10.908 0.901 1.00 94.12 216 GLY A CA 1
ATOM 1661 C C . GLY A 1 216 ? 3.642 -10.274 -0.293 1.00 94.12 216 GLY A C 1
ATOM 1662 O O . GLY A 1 216 ? 2.983 -9.976 -1.286 1.00 94.12 216 GLY A O 1
ATOM 1663 N N . ALA A 1 217 ? 4.958 -10.056 -0.218 1.00 93.50 217 ALA A N 1
ATOM 1664 C CA . ALA A 1 217 ? 5.702 -9.290 -1.225 1.00 93.50 217 ALA A CA 1
ATOM 1665 C C . ALA A 1 217 ? 6.323 -10.133 -2.363 1.00 93.50 217 ALA A C 1
ATOM 1667 O O . ALA A 1 217 ? 6.784 -9.573 -3.357 1.00 93.50 217 ALA A O 1
ATOM 1668 N N . SER A 1 218 ? 6.383 -11.464 -2.233 1.00 95.56 218 SER A N 1
ATOM 1669 C CA . SER A 1 218 ? 7.104 -12.350 -3.163 1.00 95.56 218 SER A CA 1
ATOM 1670 C C . SER A 1 218 ? 6.194 -13.302 -3.941 1.00 95.56 218 SER A C 1
ATOM 1672 O O . SER A 1 218 ? 5.123 -13.683 -3.483 1.00 95.56 218 SER A O 1
ATOM 1674 N N . LEU A 1 219 ? 6.667 -13.720 -5.121 1.00 97.00 219 LEU A N 1
ATOM 1675 C CA . LEU A 1 219 ? 5.986 -14.669 -6.012 1.00 97.00 219 LEU A CA 1
ATOM 1676 C C . LEU A 1 219 ? 5.808 -16.062 -5.381 1.00 97.00 219 LEU A C 1
ATOM 1678 O O . LEU A 1 219 ? 4.743 -16.665 -5.468 1.00 97.00 219 LEU A O 1
ATOM 1682 N N . TYR A 1 220 ? 6.869 -16.565 -4.749 1.00 95.44 220 TYR A N 1
ATOM 1683 C CA . TYR A 1 220 ? 6.832 -17.760 -3.909 1.00 95.44 220 TYR A CA 1
ATOM 1684 C C . TYR A 1 220 ? 6.501 -17.330 -2.478 1.00 95.44 220 TYR A C 1
ATOM 1686 O O . TYR A 1 220 ? 7.117 -16.376 -1.991 1.00 95.44 220 TYR A O 1
ATOM 1694 N N . ASP A 1 221 ? 5.571 -18.011 -1.802 1.00 91.25 221 ASP A N 1
ATOM 1695 C CA . ASP A 1 221 ? 5.328 -17.768 -0.376 1.00 91.25 221 ASP A CA 1
ATOM 1696 C C . ASP A 1 221 ? 6.552 -18.230 0.442 1.00 91.25 221 ASP A C 1
ATOM 1698 O O . ASP A 1 221 ? 7.238 -19.198 0.106 1.00 91.25 221 ASP A O 1
ATOM 1702 N N . ILE A 1 222 ? 6.871 -17.485 1.502 1.00 91.00 222 ILE A N 1
ATOM 1703 C CA . ILE A 1 222 ? 8.152 -17.603 2.218 1.00 91.00 222 ILE A CA 1
ATOM 1704 C C . ILE A 1 222 ? 8.291 -18.920 3.000 1.00 91.00 222 ILE A C 1
ATOM 1706 O O . ILE A 1 222 ? 9.397 -19.439 3.142 1.00 91.00 222 ILE A O 1
ATOM 1710 N N . ASP A 1 223 ? 7.163 -19.480 3.446 1.00 89.38 223 ASP A N 1
ATOM 1711 C CA . ASP A 1 223 ? 7.077 -20.771 4.136 1.00 89.38 223 ASP A CA 1
ATOM 1712 C C . ASP A 1 223 ? 7.244 -21.975 3.178 1.00 89.38 223 ASP A C 1
ATOM 1714 O O . ASP A 1 223 ? 7.596 -23.064 3.630 1.00 89.38 223 ASP A O 1
ATOM 1718 N N . ASP A 1 224 ? 7.064 -21.785 1.862 1.00 91.25 224 ASP A N 1
ATOM 1719 C CA . ASP A 1 224 ? 7.232 -22.828 0.831 1.00 91.25 224 ASP A CA 1
ATOM 1720 C C . ASP A 1 224 ? 8.686 -22.937 0.316 1.00 91.25 224 ASP A C 1
ATOM 1722 O O . ASP A 1 224 ? 8.989 -23.734 -0.580 1.00 91.25 224 ASP A O 1
ATOM 1726 N N . LEU A 1 225 ? 9.612 -22.124 0.841 1.00 94.06 225 LEU A N 1
ATOM 1727 C CA . LEU A 1 225 ? 10.997 -22.094 0.374 1.00 94.06 225 LEU A CA 1
ATOM 1728 C C . LEU A 1 225 ? 11.775 -23.365 0.792 1.00 94.06 225 LEU A C 1
ATOM 1730 O O . LEU A 1 225 ? 11.784 -23.742 1.964 1.00 94.06 225 LEU A O 1
ATOM 1734 N N . PRO A 1 226 ? 12.521 -24.020 -0.122 1.00 95.06 226 PRO A N 1
ATOM 1735 C CA . PRO A 1 226 ? 13.051 -25.369 0.077 1.00 95.06 226 PRO A CA 1
ATOM 1736 C C . PRO A 1 226 ? 14.403 -25.361 0.812 1.00 95.06 226 PRO A C 1
ATOM 1738 O O . PRO A 1 226 ? 15.374 -25.978 0.362 1.00 95.06 226 PRO A O 1
ATOM 1741 N N . TYR A 1 227 ? 14.507 -24.637 1.926 1.00 94.75 227 TYR A N 1
ATOM 1742 C CA . TYR A 1 227 ? 15.739 -24.464 2.702 1.00 94.75 227 TYR A CA 1
ATOM 1743 C C . TYR A 1 227 ? 15.506 -24.867 4.160 1.00 94.75 227 TYR A C 1
ATOM 1745 O O . TYR A 1 227 ? 14.872 -24.146 4.921 1.00 94.75 227 TYR A O 1
ATOM 1753 N N . ALA A 1 228 ? 16.037 -26.029 4.557 1.00 90.75 228 ALA A N 1
ATOM 1754 C CA . ALA A 1 228 ? 15.844 -26.585 5.901 1.00 90.75 228 ALA A CA 1
ATOM 1755 C C . ALA A 1 228 ? 16.406 -25.689 7.025 1.00 90.75 228 ALA A C 1
ATOM 1757 O O . ALA A 1 228 ? 15.891 -25.699 8.137 1.00 90.75 228 ALA A O 1
ATOM 1758 N N . GLU A 1 229 ? 17.425 -24.882 6.720 1.00 90.62 229 GLU A N 1
ATOM 1759 C CA . GLU A 1 229 ? 18.022 -23.890 7.629 1.00 90.62 229 GLU A CA 1
ATOM 1760 C C . GLU A 1 229 ? 17.348 -22.503 7.522 1.00 90.62 229 GLU A C 1
ATOM 1762 O O . GLU A 1 229 ? 17.889 -21.493 7.978 1.00 90.62 229 GLU A O 1
ATOM 1767 N N . GLY A 1 230 ? 16.171 -22.429 6.889 1.00 89.56 230 GLY A N 1
ATOM 1768 C CA . GLY A 1 230 ? 15.477 -21.180 6.588 1.00 89.56 230 GLY A CA 1
ATOM 1769 C C . GLY A 1 230 ? 16.329 -20.257 5.715 1.00 89.56 230 GLY A C 1
ATOM 1770 O O . GLY A 1 230 ? 17.013 -20.708 4.794 1.00 89.56 230 GLY A O 1
ATOM 1771 N N . PHE A 1 231 ? 16.323 -18.960 6.029 1.00 89.25 231 PHE A N 1
ATOM 1772 C CA . PHE A 1 231 ? 17.069 -17.943 5.277 1.00 89.25 231 PHE A CA 1
ATOM 1773 C C . PHE A 1 231 ? 18.582 -18.181 5.239 1.00 89.25 231 PHE A C 1
ATOM 1775 O O . PHE A 1 231 ? 19.210 -17.857 4.238 1.00 89.25 231 PHE A O 1
ATOM 1782 N N . ASN A 1 232 ? 19.161 -18.802 6.273 1.00 91.88 232 ASN A N 1
ATOM 1783 C CA . ASN A 1 232 ? 20.594 -19.113 6.308 1.00 91.88 232 ASN A CA 1
ATOM 1784 C C . ASN A 1 232 ? 20.991 -20.181 5.273 1.00 91.88 232 ASN A C 1
ATOM 1786 O O . ASN A 1 232 ? 22.150 -20.255 4.885 1.00 91.88 232 ASN A O 1
ATOM 1790 N N . GLY A 1 233 ? 20.031 -20.991 4.810 1.00 93.25 233 GLY A N 1
ATOM 1791 C CA . GLY A 1 233 ? 20.242 -21.983 3.757 1.00 93.25 233 GLY A CA 1
ATOM 1792 C C . GLY A 1 233 ? 20.064 -21.446 2.332 1.00 93.25 233 GLY A C 1
ATOM 1793 O O . GLY A 1 233 ? 20.199 -22.226 1.385 1.00 93.25 233 GLY A O 1
ATOM 1794 N N . ILE A 1 234 ? 19.720 -20.162 2.155 1.00 95.06 234 ILE A N 1
ATOM 1795 C CA . ILE A 1 234 ? 19.567 -19.545 0.831 1.00 95.06 234 ILE A CA 1
ATOM 1796 C C . ILE A 1 234 ? 20.959 -19.343 0.199 1.00 95.06 234 ILE A C 1
ATOM 1798 O O . ILE A 1 234 ? 21.833 -18.772 0.844 1.00 95.06 234 ILE A O 1
ATOM 1802 N N . PRO A 1 235 ? 21.191 -19.774 -1.057 1.00 94.94 235 PRO A N 1
ATOM 1803 C CA . PRO A 1 235 ? 22.477 -19.586 -1.723 1.00 94.94 235 PRO A CA 1
ATOM 1804 C C . PRO A 1 235 ? 22.814 -18.112 -1.975 1.00 94.94 235 PRO A C 1
ATOM 1806 O O . PRO A 1 235 ? 21.974 -17.366 -2.474 1.00 94.94 235 PRO A O 1
ATOM 1809 N N . ASP A 1 236 ? 24.087 -17.742 -1.803 1.00 95.81 236 ASP A N 1
ATOM 1810 C CA . ASP A 1 236 ? 24.626 -16.397 -2.097 1.00 95.81 236 ASP A CA 1
ATOM 1811 C C . ASP A 1 236 ? 24.525 -15.971 -3.579 1.00 95.81 236 ASP A C 1
ATOM 1813 O O . ASP A 1 236 ? 24.881 -14.851 -3.948 1.00 95.81 236 ASP A O 1
ATOM 1817 N N . THR A 1 237 ? 24.080 -16.863 -4.470 1.00 96.94 237 THR A N 1
ATOM 1818 C CA . THR A 1 237 ? 23.960 -16.600 -5.909 1.00 96.94 237 THR A CA 1
ATOM 1819 C C . THR A 1 237 ? 22.575 -16.963 -6.438 1.00 96.94 237 THR A C 1
ATOM 1821 O O . THR A 1 237 ? 21.941 -17.930 -6.012 1.00 96.94 237 THR A O 1
ATOM 1824 N N . PHE A 1 238 ? 22.108 -16.189 -7.420 1.00 97.56 238 PHE A N 1
ATOM 1825 C CA . PHE A 1 238 ? 20.751 -16.306 -7.957 1.00 97.56 238 PHE A CA 1
ATOM 1826 C C . PHE A 1 238 ? 20.466 -17.654 -8.638 1.00 97.56 238 PHE A C 1
ATOM 1828 O O . PHE A 1 238 ? 19.390 -18.215 -8.452 1.00 97.56 238 PHE A O 1
ATOM 1835 N N . THR A 1 239 ? 21.403 -18.201 -9.421 1.00 97.88 239 THR A N 1
ATOM 1836 C CA . THR A 1 239 ? 21.134 -19.400 -10.238 1.00 97.88 239 THR A CA 1
ATOM 1837 C C . THR A 1 239 ? 20.826 -20.652 -9.400 1.00 97.88 239 THR A C 1
ATOM 1839 O O . THR A 1 239 ? 19.824 -21.307 -9.695 1.00 97.88 239 THR A O 1
ATOM 1842 N N . PRO A 1 240 ? 21.586 -20.993 -8.336 1.00 97.31 240 PRO A N 1
ATOM 1843 C CA . PRO A 1 240 ? 21.212 -22.078 -7.430 1.00 97.31 240 PRO A CA 1
ATOM 1844 C C . PRO A 1 240 ? 19.886 -21.832 -6.702 1.00 97.31 240 PRO A C 1
ATOM 1846 O O . PRO A 1 240 ? 19.107 -22.774 -6.569 1.00 97.31 240 PRO A O 1
ATOM 1849 N N . PHE A 1 241 ? 19.599 -20.590 -6.286 1.00 97.38 241 PHE A N 1
ATOM 1850 C CA . PHE A 1 241 ? 18.305 -20.238 -5.692 1.00 97.38 241 PHE A CA 1
ATOM 1851 C C . PHE A 1 241 ? 17.156 -20.529 -6.667 1.00 97.38 241 PHE A C 1
ATOM 1853 O O . PHE A 1 241 ? 16.260 -21.311 -6.343 1.00 97.38 241 PHE A O 1
ATOM 1860 N N . ARG A 1 242 ? 17.230 -19.968 -7.883 1.00 97.69 242 ARG A N 1
ATOM 1861 C CA . ARG A 1 242 ? 16.229 -20.119 -8.948 1.00 97.69 242 ARG A CA 1
ATOM 1862 C C . ARG A 1 242 ? 15.967 -21.593 -9.257 1.00 97.69 242 ARG A C 1
ATOM 1864 O O . ARG A 1 242 ? 14.838 -22.052 -9.124 1.00 97.69 242 ARG A O 1
ATOM 1871 N N . ASN A 1 243 ? 17.023 -22.348 -9.567 1.00 97.62 243 ASN A N 1
ATOM 1872 C CA . ASN A 1 243 ? 16.924 -23.770 -9.907 1.00 97.62 243 ASN A CA 1
ATOM 1873 C C . ASN A 1 243 ? 16.281 -24.604 -8.781 1.00 97.62 243 ASN A C 1
ATOM 1875 O O . ASN A 1 243 ? 15.657 -25.631 -9.051 1.00 97.62 243 ASN A O 1
ATOM 1879 N N . LYS A 1 244 ? 16.454 -24.205 -7.511 1.00 96.88 244 LYS A N 1
ATOM 1880 C CA . LYS A 1 244 ? 15.875 -24.922 -6.371 1.00 96.88 244 LYS A CA 1
ATOM 1881 C C . LYS A 1 244 ? 14.405 -24.565 -6.155 1.00 96.88 244 LYS A C 1
ATOM 1883 O O . LYS A 1 244 ? 13.627 -25.482 -5.903 1.00 96.88 244 LYS A O 1
ATOM 1888 N N . VAL A 1 245 ? 14.009 -23.295 -6.279 1.00 97.00 245 VAL A N 1
ATOM 1889 C CA . VAL A 1 245 ? 12.590 -22.908 -6.143 1.00 97.00 245 VAL A CA 1
ATOM 1890 C C . VAL A 1 245 ? 11.753 -23.394 -7.328 1.00 97.00 245 VAL A C 1
ATOM 1892 O O . VAL A 1 245 ? 10.716 -24.004 -7.102 1.00 97.00 245 VAL A O 1
ATOM 1895 N N . GLU A 1 246 ? 12.251 -23.289 -8.567 1.00 97.38 246 GLU A N 1
ATOM 1896 C CA . GLU A 1 246 ? 11.572 -23.809 -9.772 1.00 97.38 246 GLU A CA 1
ATOM 1897 C C . GLU A 1 246 ? 11.315 -25.325 -9.703 1.00 97.38 246 GLU A C 1
ATOM 1899 O O . GLU A 1 246 ? 10.336 -25.819 -10.258 1.00 97.38 246 GLU A O 1
ATOM 1904 N N . LYS A 1 247 ? 12.186 -26.079 -9.016 1.00 97.19 247 LYS A N 1
ATOM 1905 C CA . LYS A 1 247 ? 12.060 -27.536 -8.867 1.00 97.19 247 LYS A CA 1
ATOM 1906 C C . LYS A 1 247 ? 11.139 -27.969 -7.719 1.00 97.19 247 LYS A C 1
ATOM 1908 O O . LYS A 1 247 ? 10.557 -29.048 -7.808 1.00 97.19 247 LYS A O 1
ATOM 1913 N N . ASN A 1 248 ? 11.079 -27.211 -6.621 1.00 96.50 248 ASN A N 1
ATOM 1914 C CA . ASN A 1 248 ? 10.490 -27.689 -5.359 1.00 96.50 248 ASN A CA 1
ATOM 1915 C C . ASN A 1 248 ? 9.296 -26.860 -4.860 1.00 96.50 248 ASN A C 1
ATOM 1917 O O . ASN A 1 248 ? 8.508 -27.379 -4.075 1.00 96.50 248 ASN A O 1
ATOM 1921 N N . CYS A 1 249 ? 9.148 -25.607 -5.292 1.00 96.12 249 CYS A N 1
ATOM 1922 C CA . CYS A 1 249 ? 8.031 -24.750 -4.903 1.00 96.12 249 CYS A CA 1
ATOM 1923 C C . CYS A 1 249 ? 6.884 -24.843 -5.913 1.00 96.12 249 CYS A C 1
ATOM 1925 O O . CYS A 1 249 ? 7.068 -25.204 -7.076 1.00 96.12 249 CYS A O 1
ATOM 1927 N N . LYS A 1 250 ? 5.694 -24.425 -5.483 1.00 94.88 250 LYS A N 1
ATOM 1928 C CA . LYS A 1 250 ? 4.602 -24.040 -6.380 1.00 94.88 250 LYS A CA 1
ATOM 1929 C C . LYS A 1 250 ? 4.302 -22.567 -6.151 1.00 94.88 250 LYS A C 1
ATOM 1931 O O . LYS A 1 250 ? 4.443 -22.080 -5.036 1.00 94.88 250 LYS A O 1
ATOM 1936 N N . ILE A 1 251 ? 3.893 -21.868 -7.201 1.00 95.75 251 ILE A N 1
ATOM 1937 C CA . ILE A 1 251 ? 3.340 -20.521 -7.069 1.00 95.75 251 ILE A CA 1
ATOM 1938 C C . ILE A 1 251 ? 1.853 -20.713 -6.732 1.00 95.75 251 ILE A C 1
ATOM 1940 O O . ILE A 1 251 ? 1.151 -21.355 -7.523 1.00 95.75 251 ILE A O 1
ATOM 1944 N N . PRO A 1 252 ? 1.365 -20.261 -5.563 1.00 92.00 252 PRO A N 1
ATOM 1945 C CA . PRO A 1 252 ? -0.051 -20.363 -5.237 1.00 92.00 252 PRO A CA 1
ATOM 1946 C C . PRO A 1 252 ? -0.864 -19.403 -6.123 1.00 92.00 252 PRO A C 1
ATOM 1948 O O . PRO A 1 252 ? -0.331 -18.385 -6.567 1.00 92.00 252 PRO A O 1
ATOM 1951 N N . PRO A 1 253 ? -2.149 -19.691 -6.393 1.00 95.00 253 PRO A N 1
ATOM 1952 C CA . PRO A 1 253 ? -2.999 -18.761 -7.126 1.00 95.00 253 PRO A CA 1
ATOM 1953 C C . PRO A 1 253 ? -3.212 -17.460 -6.325 1.00 95.00 253 PRO A C 1
ATOM 1955 O O . PRO A 1 253 ? -3.213 -17.506 -5.089 1.00 95.00 253 PRO A O 1
ATOM 1958 N N . PRO A 1 254 ? -3.465 -16.324 -7.002 1.00 95.50 254 PRO A N 1
ATOM 1959 C CA . PRO A 1 254 ? -3.884 -15.078 -6.367 1.00 95.50 254 PRO A CA 1
ATOM 1960 C C . PRO A 1 254 ? -5.031 -15.273 -5.368 1.00 95.50 254 PRO A C 1
ATOM 1962 O O . PRO A 1 254 ? -6.039 -15.923 -5.664 1.00 95.50 254 PRO A O 1
ATOM 1965 N N . ARG A 1 255 ? -4.903 -14.680 -4.177 1.00 93.56 255 ARG A N 1
ATOM 1966 C CA . ARG A 1 255 ? -5.954 -14.678 -3.151 1.00 93.56 255 ARG A CA 1
ATOM 1967 C C . ARG A 1 255 ? -7.160 -13.868 -3.643 1.00 93.56 255 ARG A C 1
ATOM 1969 O O . ARG A 1 255 ? -6.979 -12.843 -4.309 1.00 93.56 255 ARG A O 1
ATOM 1976 N N . PRO A 1 256 ? -8.393 -14.292 -3.311 1.00 91.00 256 PRO A N 1
ATOM 1977 C CA . PRO A 1 256 ? -9.594 -13.623 -3.787 1.00 91.00 256 PRO A CA 1
ATOM 1978 C C . PRO A 1 256 ? -9.662 -12.171 -3.300 1.00 91.00 256 PRO A C 1
ATOM 1980 O O . PRO A 1 256 ? -9.279 -11.857 -2.168 1.00 91.00 256 PRO A O 1
ATOM 1983 N N . ILE A 1 257 ? -10.209 -11.302 -4.153 1.00 92.44 257 ILE A N 1
ATOM 1984 C CA . ILE A 1 257 ? -10.605 -9.943 -3.772 1.00 92.44 257 ILE A CA 1
ATOM 1985 C C . ILE A 1 257 ? -11.742 -10.062 -2.742 1.00 92.44 257 ILE A C 1
ATOM 1987 O O . ILE A 1 257 ? -12.745 -10.730 -3.025 1.00 92.44 257 ILE A O 1
ATOM 1991 N N . PRO A 1 258 ? -11.636 -9.433 -1.559 1.00 89.75 258 PRO A N 1
ATOM 1992 C CA . PRO A 1 258 ? -12.707 -9.449 -0.573 1.00 89.75 258 PRO A CA 1
ATOM 1993 C C . PRO A 1 258 ? -14.024 -8.864 -1.092 1.00 89.75 258 PRO A C 1
ATOM 1995 O O . PRO A 1 258 ? -14.058 -7.864 -1.807 1.00 89.75 258 PRO A O 1
ATOM 1998 N N . THR A 1 259 ? -15.143 -9.453 -0.671 1.00 88.06 259 THR A N 1
ATOM 1999 C CA . THR A 1 259 ? -16.479 -8.926 -0.986 1.00 88.06 259 THR A CA 1
ATOM 2000 C C . THR A 1 259 ? -16.758 -7.615 -0.244 1.00 88.06 259 THR A C 1
ATOM 2002 O O . THR A 1 259 ? -16.219 -7.384 0.842 1.00 88.06 259 THR A O 1
ATOM 2005 N N . LYS A 1 260 ? -17.693 -6.804 -0.758 1.00 87.38 260 LYS A N 1
ATOM 2006 C CA . LYS A 1 260 ? -18.090 -5.532 -0.129 1.00 87.38 260 LYS A CA 1
ATOM 2007 C C . LYS A 1 260 ? -18.437 -5.668 1.358 1.00 87.38 260 LYS A C 1
ATOM 2009 O O . LYS A 1 260 ? -17.930 -4.947 2.209 1.00 87.38 260 LYS A O 1
ATOM 2014 N N . ALA A 1 261 ? -19.261 -6.663 1.687 1.00 84.31 261 ALA A N 1
ATOM 2015 C CA . ALA A 1 261 ? -19.718 -6.896 3.055 1.00 84.31 261 ALA A CA 1
ATOM 2016 C C . ALA A 1 261 ? -18.607 -7.374 4.011 1.00 84.31 261 ALA A C 1
ATOM 2018 O O . ALA A 1 261 ? -18.760 -7.235 5.222 1.00 84.31 261 ALA A O 1
ATOM 2019 N N . SER A 1 262 ? -17.508 -7.938 3.494 1.00 88.50 262 SER A N 1
ATOM 2020 C CA . SER A 1 262 ? -16.393 -8.424 4.320 1.00 88.50 262 SER A CA 1
ATOM 2021 C C . SER A 1 262 ? -15.373 -7.351 4.708 1.00 88.50 262 SER A C 1
ATOM 2023 O O . SER A 1 262 ? -14.652 -7.570 5.674 1.00 88.50 262 SER A O 1
ATOM 2025 N N . ILE A 1 263 ? -15.318 -6.216 4.000 1.00 93.19 263 ILE A N 1
ATOM 2026 C CA . ILE A 1 263 ? -14.366 -5.122 4.282 1.00 93.19 263 ILE A CA 1
ATOM 2027 C C . ILE A 1 263 ? -15.029 -3.823 4.753 1.00 93.19 263 ILE A C 1
ATOM 2029 O O . ILE A 1 263 ? -14.358 -2.802 4.863 1.00 93.19 263 ILE A O 1
ATOM 2033 N N . ALA A 1 264 ? -16.333 -3.847 5.034 1.00 93.38 264 ALA A N 1
ATOM 2034 C CA . ALA A 1 264 ? -17.064 -2.681 5.516 1.00 93.38 264 ALA A CA 1
ATOM 2035 C C . ALA A 1 264 ? -16.454 -2.096 6.806 1.00 93.38 264 ALA A C 1
ATOM 2037 O O . ALA A 1 264 ? -15.969 -2.833 7.674 1.00 93.38 264 ALA A O 1
ATOM 2038 N N . LEU A 1 265 ? -16.529 -0.769 6.940 1.00 94.25 265 LEU A N 1
ATOM 2039 C CA . LEU A 1 265 ? -16.137 -0.063 8.163 1.00 94.25 265 LEU A CA 1
ATOM 2040 C C . LEU A 1 265 ? -16.981 -0.533 9.370 1.00 94.25 265 LEU A C 1
ATOM 2042 O O . LEU A 1 265 ? -18.131 -0.956 9.188 1.00 94.25 265 LEU A O 1
ATOM 2046 N N . PRO A 1 266 ? -16.456 -0.445 10.608 1.00 92.38 266 PRO A N 1
ATOM 2047 C CA . PRO A 1 266 ? -17.238 -0.698 11.814 1.00 92.38 266 PRO A CA 1
ATOM 2048 C C . PRO A 1 266 ? -18.463 0.217 11.873 1.00 92.38 266 PRO A C 1
ATOM 2050 O O . PRO A 1 266 ? -18.367 1.412 11.619 1.00 92.38 266 PRO A O 1
ATOM 2053 N N . LYS A 1 267 ? -19.623 -0.332 12.245 1.00 90.31 267 LYS A N 1
ATOM 2054 C CA . LYS A 1 267 ? -20.892 0.424 12.294 1.00 90.31 267 LYS A CA 1
ATOM 2055 C C . LYS A 1 267 ? -21.119 1.214 13.586 1.00 90.31 267 LYS A C 1
ATOM 2057 O O . LYS A 1 267 ? -22.158 1.851 13.736 1.00 90.31 267 LYS A O 1
ATOM 2062 N N . ASN A 1 268 ? -20.205 1.120 14.546 1.00 90.44 268 ASN A N 1
ATOM 2063 C CA . ASN A 1 268 ? -20.324 1.827 15.813 1.00 90.44 268 ASN A CA 1
ATOM 2064 C C . ASN A 1 268 ? -20.063 3.331 15.610 1.00 90.44 268 ASN A C 1
ATOM 2066 O O . ASN A 1 268 ? -19.048 3.704 15.027 1.00 90.44 268 ASN A O 1
ATOM 2070 N N . SER A 1 269 ? -20.963 4.189 16.098 1.00 91.00 269 SER A N 1
ATOM 2071 C CA . SER A 1 269 ? -20.880 5.629 15.837 1.00 91.00 269 SER A CA 1
ATOM 2072 C C . SER A 1 269 ? -19.741 6.336 16.576 1.00 91.00 269 SER A C 1
ATOM 2074 O O . SER A 1 269 ? -19.225 7.301 16.031 1.00 91.00 269 SER A O 1
ATOM 2076 N N . ALA A 1 270 ? -19.305 5.846 17.742 1.00 91.06 270 ALA A N 1
ATOM 2077 C CA . ALA A 1 270 ? -18.132 6.368 18.451 1.00 91.06 270 ALA A CA 1
ATOM 2078 C C . ALA A 1 270 ? -16.813 6.025 17.731 1.00 91.06 270 ALA A C 1
ATOM 2080 O O . ALA A 1 270 ? -15.891 6.833 17.682 1.00 91.06 270 ALA A O 1
ATOM 2081 N N . VAL A 1 271 ? -16.724 4.845 17.105 1.00 93.19 271 VAL A N 1
ATOM 2082 C CA . VAL A 1 271 ? -15.613 4.534 16.190 1.00 93.19 271 VAL A CA 1
ATOM 2083 C C . VAL A 1 271 ? -15.667 5.467 14.978 1.00 93.19 271 VAL A C 1
ATOM 2085 O O . VAL A 1 271 ? -14.658 6.066 14.618 1.00 93.19 271 VAL A O 1
ATOM 2088 N N . LEU A 1 272 ? -16.838 5.610 14.348 1.00 94.31 272 LEU A N 1
ATOM 2089 C CA . LEU A 1 272 ? -16.978 6.403 13.127 1.00 94.31 272 LEU A CA 1
ATOM 2090 C C . LEU A 1 272 ? -16.725 7.902 13.344 1.00 94.31 272 LEU A C 1
ATOM 2092 O O . LEU A 1 272 ? -16.033 8.471 12.510 1.00 94.31 272 LEU A O 1
ATOM 2096 N N . SER A 1 273 ? -17.187 8.517 14.441 1.00 94.69 273 SER A N 1
ATOM 2097 C CA . SER A 1 273 ? -16.977 9.951 14.726 1.00 94.69 273 SER A CA 1
ATOM 2098 C C . SER A 1 273 ? -15.497 10.316 14.865 1.00 94.69 273 SER A C 1
ATOM 2100 O O . SER A 1 273 ? -15.058 11.363 14.388 1.00 94.69 273 SER A O 1
ATOM 2102 N N . VAL A 1 274 ? -14.695 9.442 15.481 1.00 95.38 274 VAL A N 1
ATOM 2103 C CA . VAL A 1 274 ? -13.240 9.631 15.574 1.00 95.38 274 VAL A CA 1
ATOM 2104 C C . VAL A 1 274 ? -12.582 9.469 14.201 1.00 95.38 274 VAL A C 1
ATOM 2106 O O . VAL A 1 274 ? -11.699 10.248 13.850 1.00 95.38 274 VAL A O 1
ATOM 2109 N N . LEU A 1 275 ? -13.015 8.491 13.397 1.00 96.06 275 LEU A N 1
ATOM 2110 C CA . LEU A 1 275 ? -12.429 8.226 12.078 1.00 96.06 275 LEU A CA 1
ATOM 2111 C C . LEU A 1 275 ? -12.837 9.241 10.998 1.00 96.06 275 LEU A C 1
ATOM 2113 O O . LEU A 1 275 ? -12.048 9.504 10.090 1.00 96.06 275 LEU A O 1
ATOM 2117 N N . SER A 1 276 ? -14.036 9.821 11.065 1.00 95.25 276 SER A N 1
ATOM 2118 C CA . SER A 1 276 ? -14.464 10.911 10.179 1.00 95.25 276 SER A CA 1
ATOM 2119 C C . SER A 1 276 ? -13.831 12.256 10.551 1.00 95.25 276 SER A C 1
ATOM 2121 O O . SER A 1 276 ? -13.729 13.134 9.695 1.00 95.25 276 SER A O 1
ATOM 2123 N N . GLY A 1 277 ? -13.350 12.397 11.792 1.00 92.19 277 GLY A N 1
ATOM 2124 C CA . GLY A 1 277 ? -12.861 13.658 12.355 1.00 92.19 277 GLY A CA 1
ATOM 2125 C C . GLY A 1 277 ? -13.973 14.543 12.934 1.00 92.19 277 GLY A C 1
ATOM 2126 O O . GLY A 1 277 ? -13.721 15.704 13.237 1.00 92.19 277 GLY A O 1
ATOM 2127 N N . GLU A 1 278 ? -15.186 14.005 13.089 1.00 91.62 278 GLU A N 1
ATOM 2128 C CA . GLU A 1 278 ? -16.379 14.712 13.579 1.00 91.62 278 GLU A CA 1
ATOM 2129 C C . GLU A 1 278 ? -16.533 14.660 15.114 1.00 91.62 278 GLU A C 1
ATOM 2131 O O . GLU A 1 278 ? -17.389 15.348 15.664 1.00 91.62 278 GLU A O 1
ATOM 2136 N N . SER A 1 279 ? -15.728 13.861 15.827 1.00 88.31 279 SER A N 1
ATOM 2137 C CA . SER A 1 279 ? -15.723 13.843 17.299 1.00 88.31 279 SER A CA 1
ATOM 2138 C C . SER A 1 279 ? -15.186 15.162 17.868 1.00 88.31 279 SER A C 1
ATOM 2140 O O . SER A 1 279 ? -14.014 15.501 17.680 1.00 88.31 279 S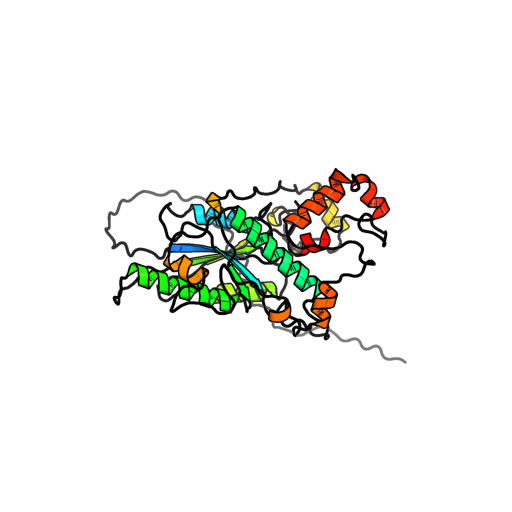ER A O 1
ATOM 2142 N N . GLU A 1 280 ? -16.032 15.870 18.624 1.00 83.31 280 GLU A N 1
ATOM 2143 C CA . GLU A 1 280 ? -15.736 17.174 19.241 1.00 83.31 280 GLU A CA 1
ATOM 2144 C C . GLU A 1 280 ? -14.480 17.161 20.128 1.00 83.31 280 GLU A C 1
ATOM 2146 O O . GLU A 1 280 ? -13.762 18.156 20.204 1.00 83.31 280 GLU A O 1
ATOM 2151 N N . ASN A 1 281 ? -14.207 16.032 20.793 1.00 85.69 281 ASN A N 1
ATOM 2152 C CA . ASN A 1 281 ? -13.148 15.911 21.800 1.00 85.69 281 ASN A CA 1
ATOM 2153 C C . ASN A 1 281 ? -11.917 15.128 21.318 1.00 85.69 281 ASN A C 1
ATOM 2155 O O . ASN A 1 281 ? -10.878 15.163 21.981 1.00 85.69 281 ASN A O 1
ATOM 2159 N N . TYR A 1 282 ? -12.029 14.395 20.204 1.00 89.50 282 TYR A N 1
ATOM 2160 C CA . TYR A 1 282 ? -11.047 13.374 19.816 1.00 89.50 282 TYR A CA 1
ATOM 2161 C C . TYR A 1 282 ? -10.661 13.383 18.329 1.00 89.50 282 TYR A C 1
ATOM 2163 O O . TYR A 1 282 ? -10.087 12.401 17.845 1.00 89.50 282 TYR A O 1
ATOM 2171 N N . SER A 1 283 ? -10.941 14.476 17.614 1.00 87.25 283 SER A N 1
ATOM 2172 C CA . SER A 1 283 ? -10.422 14.711 16.262 1.00 87.25 283 SER A CA 1
ATOM 2173 C C . SER A 1 283 ? -8.886 14.668 16.230 1.00 87.25 283 SER A C 1
ATOM 2175 O O . SER A 1 283 ? -8.203 15.053 17.181 1.00 87.25 283 SER A O 1
ATOM 2177 N N . ILE A 1 284 ? -8.329 14.151 15.132 1.00 92.62 284 ILE A N 1
ATOM 2178 C CA . ILE A 1 284 ? -6.887 13.935 14.974 1.00 92.62 284 ILE A CA 1
ATOM 2179 C C . ILE A 1 284 ? -6.413 14.787 13.803 1.00 92.62 284 ILE A C 1
ATOM 2181 O O . ILE A 1 284 ? -6.886 14.632 12.676 1.00 92.62 284 ILE A O 1
ATOM 2185 N N . GLU A 1 285 ? -5.479 15.701 14.065 1.00 93.62 285 GLU A N 1
ATOM 2186 C CA . GLU A 1 285 ? -4.933 16.569 13.023 1.00 93.62 285 GLU A CA 1
ATOM 2187 C C . GLU A 1 285 ? -4.308 15.728 11.901 1.00 93.62 285 GLU A C 1
ATOM 2189 O O . GLU A 1 285 ? -3.602 14.750 12.160 1.00 93.62 285 GLU A O 1
ATOM 2194 N N . ASN A 1 286 ? -4.570 16.113 10.650 1.00 96.31 286 ASN A N 1
ATOM 2195 C CA . ASN A 1 286 ? -4.057 15.435 9.462 1.00 96.31 286 ASN A CA 1
ATOM 2196 C C . ASN A 1 286 ? -4.363 13.924 9.422 1.00 96.31 286 ASN A C 1
ATOM 2198 O O . ASN A 1 286 ? -3.536 13.157 8.933 1.00 96.31 286 ASN A O 1
ATOM 2202 N N . CYS A 1 287 ? -5.508 13.477 9.960 1.00 97.88 287 CYS A N 1
ATOM 2203 C CA . CYS A 1 287 ? -5.890 12.064 10.017 1.00 97.88 287 CYS A CA 1
ATOM 2204 C C . CYS A 1 287 ? -7.419 11.866 10.024 1.00 97.88 287 CYS A C 1
ATOM 2206 O O . CYS A 1 287 ? -8.062 12.039 11.058 1.00 97.88 287 CYS A O 1
ATOM 2208 N N . SER A 1 288 ? -8.005 11.439 8.900 1.00 98.12 288 SER A N 1
ATOM 2209 C CA . SER A 1 288 ? -9.423 11.036 8.832 1.00 98.12 288 SER A CA 1
ATOM 2210 C C . SER A 1 288 ? -9.744 10.195 7.585 1.00 98.12 288 SER A C 1
ATOM 2212 O O . SER A 1 288 ? -8.896 9.968 6.719 1.00 98.12 288 SER A O 1
ATOM 2214 N N . LEU A 1 289 ? -10.998 9.745 7.471 1.00 97.88 289 LEU A N 1
ATOM 2215 C CA . LEU A 1 289 ? -11.568 9.134 6.263 1.00 97.88 289 LEU A CA 1
ATOM 2216 C C . LEU A 1 289 ? -11.608 10.094 5.055 1.00 97.88 289 LEU A C 1
ATOM 2218 O O . LEU A 1 289 ? -11.572 9.630 3.919 1.00 97.88 289 LEU A O 1
ATOM 2222 N N . SER A 1 290 ? -11.669 11.410 5.288 1.00 96.81 290 SER A N 1
ATOM 2223 C CA . SER A 1 290 ? -11.782 12.454 4.255 1.00 96.81 290 SER A CA 1
ATOM 2224 C C . SER A 1 290 ? -10.465 13.179 3.950 1.00 96.81 290 SER A C 1
ATOM 2226 O O . SER A 1 290 ? -10.308 13.737 2.865 1.00 96.81 290 SER A O 1
ATOM 2228 N N . TYR A 1 291 ? -9.499 13.160 4.871 1.00 98.25 291 TYR A N 1
ATOM 2229 C CA . TYR A 1 291 ? -8.206 13.826 4.721 1.00 98.25 291 TYR A CA 1
ATOM 2230 C C . TYR A 1 291 ? -7.368 13.216 3.587 1.00 98.25 291 TYR A C 1
ATOM 2232 O O . TYR A 1 291 ? -7.280 11.999 3.456 1.00 98.25 291 TYR A O 1
ATOM 2240 N N . MET A 1 292 ? -6.707 14.040 2.776 1.00 98.25 292 MET A N 1
ATOM 2241 C CA . MET A 1 292 ? -5.625 13.614 1.881 1.00 98.25 292 MET A CA 1
ATOM 2242 C C . MET A 1 292 ? -4.615 14.761 1.786 1.00 98.25 292 MET A C 1
ATOM 2244 O O . MET A 1 292 ? -5.037 15.876 1.475 1.00 98.25 292 MET A O 1
ATOM 2248 N N . PRO A 1 293 ? -3.313 14.537 2.033 1.00 98.31 293 PRO A N 1
ATOM 2249 C CA . PRO A 1 293 ? -2.319 15.581 1.838 1.00 98.31 293 PRO A CA 1
ATOM 2250 C C . PRO A 1 293 ? -2.088 15.822 0.343 1.00 98.31 293 PRO A C 1
ATOM 2252 O O . PRO A 1 293 ? -2.000 14.880 -0.446 1.00 98.31 293 PRO A O 1
ATOM 2255 N N . SER A 1 294 ? -1.918 17.081 -0.047 1.00 98.25 294 SER A N 1
ATOM 2256 C CA . SER A 1 294 ? -1.314 17.441 -1.329 1.00 98.25 294 SER A CA 1
ATOM 2257 C C . SER A 1 294 ? 0.213 17.291 -1.278 1.00 98.25 294 SER A C 1
ATOM 2259 O O . SER A 1 294 ? 0.819 17.180 -0.211 1.00 98.25 294 SER A O 1
ATOM 2261 N N . LEU A 1 295 ? 0.881 17.365 -2.434 1.00 98.38 295 LEU A N 1
ATOM 2262 C CA . LEU A 1 295 ? 2.349 17.450 -2.480 1.00 98.38 295 LEU A CA 1
ATOM 2263 C C . LEU A 1 295 ? 2.888 18.662 -1.697 1.00 98.38 295 LEU A C 1
ATOM 2265 O O . LEU A 1 295 ? 3.957 18.580 -1.094 1.00 98.38 295 LEU A O 1
ATOM 2269 N N . LYS A 1 296 ? 2.134 19.764 -1.652 1.00 98.12 296 LYS A N 1
ATOM 2270 C CA . LYS A 1 296 ? 2.499 20.961 -0.890 1.00 98.12 296 LYS A CA 1
ATOM 2271 C C . LYS A 1 296 ? 2.419 20.725 0.621 1.00 98.12 296 LYS A C 1
ATOM 2273 O O . LYS A 1 296 ? 3.303 21.174 1.343 1.00 98.12 296 LYS A O 1
ATOM 2278 N N . ASP A 1 297 ? 1.428 19.966 1.087 1.00 97.75 297 ASP A N 1
ATOM 2279 C CA . ASP A 1 297 ? 1.290 19.592 2.506 1.00 97.75 297 ASP A CA 1
ATOM 2280 C C . ASP A 1 297 ? 2.385 18.602 2.941 1.00 97.75 297 ASP A C 1
ATOM 2282 O O . ASP A 1 297 ? 2.836 18.617 4.083 1.00 97.75 297 ASP A O 1
ATOM 2286 N N . LEU A 1 298 ? 2.893 17.799 1.998 1.00 97.88 298 LEU A N 1
ATOM 2287 C CA . LEU A 1 298 ? 4.109 16.991 2.160 1.00 97.88 298 LEU A CA 1
ATOM 2288 C C . LEU A 1 298 ? 5.409 17.823 2.039 1.00 97.88 298 LEU A C 1
ATOM 2290 O O . LEU A 1 298 ? 6.506 17.268 2.087 1.00 97.88 298 LEU A O 1
ATOM 2294 N N . GLY A 1 299 ? 5.326 19.146 1.883 1.00 97.50 299 GLY A N 1
ATOM 2295 C CA . GLY A 1 299 ? 6.478 20.048 1.878 1.00 97.50 299 GLY A CA 1
ATOM 2296 C C . GLY A 1 299 ? 7.311 20.052 0.592 1.00 97.50 299 GLY A C 1
ATOM 2297 O O . GLY A 1 299 ? 8.465 20.474 0.640 1.00 97.50 299 GLY A O 1
ATOM 2298 N N . TYR A 1 300 ? 6.774 19.582 -0.541 1.00 98.38 300 TYR A N 1
ATOM 2299 C CA . TYR A 1 300 ? 7.411 19.785 -1.849 1.00 98.38 300 TYR A CA 1
ATOM 2300 C C . TYR A 1 300 ? 7.246 21.238 -2.317 1.00 98.38 300 TYR A C 1
ATOM 2302 O O . TYR A 1 300 ? 6.219 21.877 -2.071 1.00 98.38 300 TYR A O 1
ATOM 2310 N N . THR A 1 301 ? 8.271 21.767 -2.984 1.00 98.06 301 THR A N 1
ATOM 2311 C CA . THR A 1 301 ? 8.273 23.132 -3.534 1.00 98.06 301 THR A CA 1
ATOM 2312 C C . THR A 1 301 ? 7.373 23.252 -4.767 1.00 98.06 301 THR A C 1
ATOM 2314 O O . THR A 1 301 ? 7.034 22.250 -5.397 1.00 98.06 301 THR A O 1
ATOM 2317 N N . GLN A 1 302 ? 6.984 24.478 -5.141 1.00 97.81 302 GLN A N 1
ATOM 2318 C CA . GLN A 1 302 ? 6.139 24.686 -6.323 1.00 97.81 302 GLN A CA 1
ATOM 2319 C C . GLN A 1 302 ? 6.832 24.196 -7.605 1.00 97.81 302 GLN A C 1
ATOM 2321 O O . GLN A 1 302 ? 6.226 23.446 -8.357 1.00 97.81 302 GLN A O 1
ATOM 2326 N N . ASP A 1 303 ? 8.118 24.509 -7.792 1.00 97.12 303 ASP A N 1
ATOM 2327 C CA . ASP A 1 303 ? 8.915 24.060 -8.944 1.00 97.12 303 ASP A CA 1
ATOM 2328 C C . ASP A 1 303 ? 8.945 22.522 -9.080 1.00 97.12 303 ASP A C 1
ATOM 2330 O O . ASP A 1 303 ? 8.883 21.976 -10.183 1.00 97.12 303 ASP A O 1
ATOM 2334 N N . GLU A 1 304 ? 9.013 21.802 -7.955 1.00 97.00 304 GLU A N 1
ATOM 2335 C CA . GLU A 1 304 ? 8.934 20.338 -7.921 1.00 97.00 304 GLU A CA 1
ATOM 2336 C C . GLU A 1 304 ? 7.542 19.819 -8.305 1.00 97.00 304 GLU A C 1
ATOM 2338 O O . GLU A 1 304 ? 7.431 18.831 -9.037 1.00 97.00 304 GLU A O 1
ATOM 2343 N N . ILE A 1 305 ? 6.484 20.466 -7.811 1.00 97.88 305 ILE A N 1
ATOM 2344 C CA . ILE A 1 305 ? 5.091 20.120 -8.122 1.00 97.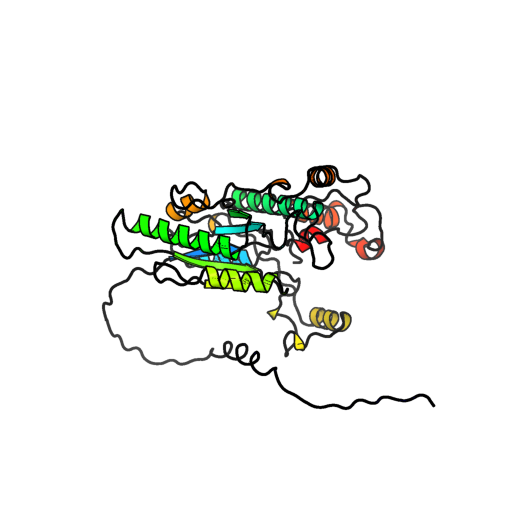88 305 ILE A CA 1
ATOM 2345 C C . ILE A 1 305 ? 4.827 20.344 -9.614 1.00 97.88 305 ILE A C 1
ATOM 2347 O O . ILE A 1 305 ? 4.403 19.414 -10.300 1.00 97.88 305 ILE A O 1
ATOM 2351 N N . ASP A 1 306 ? 5.191 21.514 -10.139 1.00 96.31 306 ASP A N 1
ATOM 2352 C CA . ASP A 1 306 ? 5.048 21.877 -11.550 1.00 96.31 306 ASP A CA 1
ATOM 2353 C C . ASP A 1 306 ? 5.795 20.881 -12.455 1.00 96.31 306 ASP A C 1
ATOM 2355 O O . ASP A 1 306 ? 5.260 20.437 -13.476 1.00 96.31 306 ASP A O 1
ATOM 2359 N N . PHE A 1 307 ? 7.001 20.454 -12.059 1.00 93.56 307 PHE A N 1
ATOM 2360 C CA . PHE A 1 307 ? 7.767 19.411 -12.751 1.00 93.56 307 PHE A CA 1
ATOM 2361 C C . PHE A 1 307 ? 7.079 18.033 -12.726 1.00 93.56 307 PHE A C 1
ATOM 2363 O O . PHE A 1 307 ? 7.146 17.286 -13.707 1.00 93.56 307 PHE A O 1
ATOM 2370 N N . ALA A 1 308 ? 6.409 17.677 -11.628 1.00 94.12 308 ALA A N 1
ATOM 2371 C CA . ALA A 1 308 ? 5.704 16.403 -11.493 1.00 94.12 308 ALA A CA 1
ATOM 2372 C C . ALA A 1 308 ? 4.347 16.371 -12.216 1.00 94.12 308 ALA A C 1
ATOM 2374 O O . ALA A 1 308 ? 3.907 15.309 -12.672 1.00 94.12 308 ALA A O 1
ATOM 2375 N N . GLU A 1 309 ? 3.685 17.519 -12.333 1.00 92.81 309 GLU A N 1
ATOM 2376 C CA . GLU A 1 309 ? 2.428 17.687 -13.065 1.00 92.81 309 GLU A CA 1
ATOM 2377 C C . GLU A 1 309 ? 2.637 17.801 -14.580 1.00 92.81 309 GLU A C 1
ATOM 2379 O O . GLU A 1 309 ? 1.789 17.332 -15.345 1.00 92.81 309 GLU A O 1
ATOM 2384 N N . ASN A 1 310 ? 3.800 18.302 -15.016 1.00 90.06 310 ASN A N 1
ATOM 2385 C CA . ASN A 1 310 ? 4.182 18.462 -16.422 1.00 90.06 310 ASN A CA 1
ATOM 2386 C C . ASN A 1 310 ? 5.317 17.494 -16.835 1.00 90.06 310 ASN A C 1
ATOM 2388 O O . ASN A 1 310 ? 6.422 17.933 -17.174 1.00 90.06 310 ASN A O 1
ATOM 2392 N N . PRO A 1 311 ? 5.084 16.163 -16.836 1.00 80.44 311 PRO A N 1
ATOM 2393 C CA . PRO A 1 311 ? 6.117 15.187 -17.162 1.00 80.44 311 PRO A CA 1
ATOM 2394 C C . PRO A 1 311 ? 6.619 15.362 -18.599 1.00 80.44 311 PRO A C 1
ATOM 2396 O O . PRO A 1 311 ? 5.844 15.500 -19.547 1.00 80.44 311 PRO A O 1
ATOM 2399 N N . THR A 1 312 ? 7.941 15.301 -18.772 1.00 81.06 312 THR A N 1
ATOM 2400 C CA . THR A 1 312 ? 8.580 15.456 -20.084 1.00 81.06 312 THR A CA 1
ATOM 2401 C C . THR A 1 312 ? 8.095 14.417 -21.102 1.00 81.06 312 THR A C 1
ATOM 2403 O O . THR A 1 312 ? 8.016 13.222 -20.813 1.00 81.06 312 THR A O 1
ATOM 2406 N N . THR A 1 313 ? 7.885 14.856 -22.347 1.00 82.75 313 THR A N 1
ATOM 2407 C CA . THR A 1 313 ? 7.571 13.995 -23.504 1.00 82.75 313 THR A CA 1
ATOM 2408 C C . THR A 1 313 ? 8.657 12.959 -23.821 1.00 82.75 313 THR A C 1
ATOM 2410 O O . THR A 1 313 ? 8.422 12.048 -24.609 1.00 82.75 313 THR A O 1
ATOM 2413 N N . LYS A 1 314 ? 9.843 13.073 -23.204 1.00 86.88 314 LYS A N 1
ATOM 2414 C CA . LYS A 1 314 ? 10.942 12.099 -23.295 1.00 86.88 314 LYS A CA 1
ATOM 2415 C C . LYS A 1 314 ? 10.803 10.915 -22.325 1.00 86.88 314 LYS A C 1
ATOM 2417 O O . LYS A 1 314 ? 11.602 9.985 -22.400 1.00 86.88 314 LYS A O 1
ATOM 2422 N N . GLY A 1 315 ? 9.842 10.946 -21.398 1.00 88.75 315 GLY A N 1
ATOM 2423 C CA . GLY A 1 315 ? 9.568 9.822 -20.501 1.00 88.75 315 GLY A CA 1
ATOM 2424 C C . GLY A 1 315 ? 9.076 8.597 -21.277 1.00 88.75 315 GLY A C 1
ATOM 2425 O O . GLY A 1 315 ? 8.313 8.730 -22.228 1.00 88.75 315 GLY A O 1
ATOM 2426 N N . VAL A 1 316 ? 9.486 7.390 -20.866 1.00 94.25 316 VAL A N 1
ATOM 2427 C CA . VAL A 1 316 ? 9.104 6.139 -21.560 1.00 94.25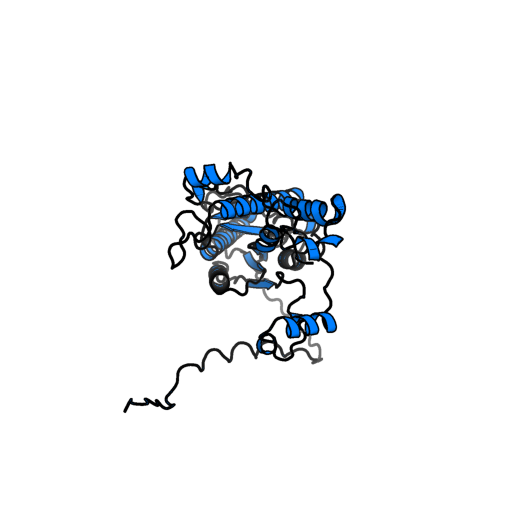 316 VAL A CA 1
ATOM 2428 C C . VAL A 1 316 ? 7.587 5.923 -21.618 1.00 94.25 316 VAL A C 1
ATOM 2430 O O . VAL A 1 316 ? 7.093 5.318 -22.564 1.00 94.25 316 VAL A O 1
ATOM 2433 N N . MET A 1 317 ? 6.857 6.425 -20.621 1.00 93.31 317 MET A N 1
ATOM 2434 C CA . MET A 1 317 ? 5.401 6.562 -20.595 1.00 93.31 317 MET A CA 1
ATOM 2435 C C . MET A 1 317 ? 5.007 7.575 -19.509 1.00 93.31 317 MET A C 1
ATOM 2437 O O . MET A 1 317 ? 5.807 7.869 -18.616 1.00 93.31 317 MET A O 1
ATOM 2441 N N . LYS A 1 318 ? 3.764 8.069 -19.545 1.00 92.94 318 LYS A N 1
ATOM 2442 C CA . LYS A 1 318 ? 3.155 8.745 -18.392 1.00 92.94 318 LYS A CA 1
ATOM 2443 C C . LYS A 1 318 ? 2.753 7.674 -17.374 1.00 92.94 318 LYS A C 1
ATOM 2445 O O . LYS A 1 318 ? 1.905 6.840 -17.675 1.00 92.94 318 LYS A O 1
ATOM 2450 N N . PHE A 1 319 ? 3.384 7.681 -16.205 1.00 96.38 319 PHE A N 1
ATOM 2451 C CA . PHE A 1 319 ? 2.992 6.821 -15.090 1.00 96.38 319 PHE A CA 1
ATOM 2452 C C . PHE A 1 319 ? 1.828 7.455 -14.316 1.00 96.38 319 PHE A C 1
ATOM 2454 O O . PHE A 1 319 ? 1.773 8.674 -14.166 1.00 96.38 319 PHE A O 1
ATOM 2461 N N . GLU A 1 320 ? 0.916 6.603 -13.858 1.00 97.56 320 GLU A N 1
ATOM 2462 C CA . GLU A 1 320 ? -0.283 6.914 -13.073 1.00 97.56 320 GLU A CA 1
ATOM 2463 C C . GLU A 1 320 ? -0.305 5.905 -11.919 1.00 97.56 320 GLU A C 1
ATOM 2465 O O . GLU A 1 320 ? -0.181 4.700 -12.164 1.00 97.56 320 GLU A O 1
ATOM 2470 N N . GLY A 1 321 ? -0.370 6.377 -10.675 1.00 98.62 321 GLY A N 1
ATOM 2471 C CA . GLY A 1 321 ? -0.423 5.515 -9.492 1.00 98.62 321 GLY A CA 1
ATOM 2472 C C . GLY A 1 321 ? -1.687 4.651 -9.416 1.00 98.62 321 GLY A C 1
ATOM 2473 O O . GLY A 1 321 ? -2.682 4.912 -10.088 1.00 98.62 321 GLY A O 1
ATOM 2474 N N . GLY A 1 322 ? -1.646 3.622 -8.569 1.00 98.88 322 GLY A N 1
ATOM 2475 C CA . GLY A 1 322 ? -2.820 2.828 -8.197 1.00 98.88 322 GLY A CA 1
ATOM 2476 C C . GLY A 1 322 ? -2.911 1.433 -8.807 1.00 98.88 322 GLY A C 1
ATOM 2477 O O . GLY A 1 322 ? -2.321 1.119 -9.844 1.00 98.88 322 GLY A O 1
ATOM 2478 N N . GLU A 1 323 ? -3.691 0.590 -8.137 1.00 98.75 323 GLU A N 1
ATOM 2479 C CA . GLU A 1 323 ? -4.077 -0.756 -8.565 1.00 98.75 323 GLU A CA 1
ATOM 2480 C C . GLU A 1 323 ? -4.781 -0.714 -9.926 1.00 98.75 323 GLU A C 1
ATOM 2482 O O . GLU A 1 323 ? -4.443 -1.483 -10.827 1.00 98.75 323 GLU A O 1
ATOM 2487 N N . THR A 1 324 ? -5.692 0.243 -10.121 1.00 98.75 324 THR A N 1
ATOM 2488 C CA . THR A 1 324 ? -6.439 0.418 -11.373 1.00 98.75 324 THR A CA 1
ATOM 2489 C C . THR A 1 324 ? -5.510 0.692 -12.557 1.00 98.75 324 THR A C 1
ATOM 2491 O O . THR A 1 324 ? -5.687 0.113 -13.631 1.00 98.75 324 THR A O 1
ATOM 2494 N N . ALA A 1 325 ? -4.509 1.561 -12.390 1.00 98.81 325 ALA A N 1
ATOM 2495 C CA . ALA A 1 325 ? -3.541 1.881 -13.439 1.00 98.81 325 ALA A CA 1
ATOM 2496 C C . ALA A 1 325 ? -2.538 0.737 -13.672 1.00 98.81 325 ALA A C 1
ATOM 2498 O O . ALA A 1 325 ? -2.207 0.431 -14.821 1.00 98.81 325 ALA A O 1
ATOM 2499 N N . GLY A 1 326 ? -2.113 0.054 -12.605 1.00 98.75 326 GLY A N 1
ATOM 2500 C CA . GLY A 1 326 ? -1.231 -1.109 -12.685 1.00 98.75 326 GLY A CA 1
ATOM 2501 C C . GLY A 1 326 ? -1.864 -2.269 -13.450 1.00 98.75 326 GLY A C 1
ATOM 2502 O O . GLY A 1 326 ? -1.279 -2.758 -14.417 1.00 98.75 326 GLY A O 1
ATOM 2503 N N . LEU A 1 327 ? -3.095 -2.653 -13.096 1.00 98.62 327 LEU A N 1
ATOM 2504 C CA . LEU A 1 327 ? -3.851 -3.695 -13.799 1.00 98.62 327 LEU A CA 1
ATOM 2505 C C . LEU A 1 327 ? -4.153 -3.306 -15.256 1.00 98.62 327 LEU A C 1
ATOM 2507 O O . LEU A 1 327 ? -4.037 -4.145 -16.149 1.00 98.62 327 LEU A O 1
ATOM 2511 N N . ARG A 1 328 ? -4.440 -2.025 -15.532 1.00 98.75 328 ARG A N 1
ATOM 2512 C CA . ARG A 1 328 ? -4.585 -1.502 -16.905 1.00 98.75 328 ARG A CA 1
ATOM 2513 C C . ARG A 1 328 ? -3.304 -1.687 -17.726 1.00 98.75 328 ARG A C 1
ATOM 2515 O O . ARG A 1 328 ? -3.384 -2.046 -18.895 1.00 98.75 328 ARG A O 1
ATOM 2522 N N . ARG A 1 329 ? -2.120 -1.490 -17.130 1.00 98.62 329 ARG A N 1
ATOM 2523 C CA . ARG A 1 329 ? -0.833 -1.725 -17.811 1.00 98.62 329 ARG A CA 1
ATOM 2524 C C . ARG A 1 329 ? -0.505 -3.216 -17.966 1.00 98.62 329 ARG A C 1
ATOM 2526 O O . ARG A 1 329 ? 0.121 -3.582 -18.960 1.00 98.62 329 ARG A O 1
ATOM 2533 N N . VAL A 1 330 ? -0.936 -4.076 -17.041 1.00 98.62 330 VAL A N 1
ATOM 2534 C CA . VAL A 1 330 ? -0.867 -5.540 -17.218 1.00 98.62 330 VAL A CA 1
ATOM 2535 C C . VAL A 1 330 ? -1.701 -5.966 -18.432 1.00 98.62 330 VAL A C 1
ATOM 2537 O O . VAL A 1 330 ? -1.182 -6.673 -19.296 1.00 98.62 330 VAL A O 1
ATOM 2540 N N . GLN A 1 331 ? -2.937 -5.465 -18.541 1.00 98.62 331 GLN A N 1
ATOM 2541 C CA . GLN A 1 331 ? -3.831 -5.701 -19.679 1.00 98.62 331 GLN A CA 1
ATOM 2542 C C . GLN A 1 331 ? -3.214 -5.223 -21.011 1.00 98.62 331 GLN A C 1
ATOM 2544 O O . GLN A 1 331 ? -3.032 -6.033 -21.922 1.00 98.62 331 GLN A O 1
ATOM 2549 N N . ASP A 1 332 ? -2.788 -3.954 -21.077 1.00 98.62 332 ASP A N 1
ATOM 2550 C CA . ASP A 1 332 ? -2.164 -3.331 -22.258 1.00 98.62 332 ASP A CA 1
ATOM 2551 C C . ASP A 1 332 ? -0.940 -4.113 -22.765 1.00 98.62 332 ASP A C 1
ATOM 2553 O O . ASP A 1 332 ? -0.824 -4.406 -23.954 1.00 98.62 332 ASP A O 1
ATOM 2557 N N . TYR A 1 333 ? -0.013 -4.467 -21.868 1.00 98.62 333 TYR A N 1
ATOM 2558 C CA . TYR A 1 333 ? 1.264 -5.066 -22.264 1.00 98.62 333 TYR A CA 1
ATOM 2559 C C . TYR A 1 333 ? 1.160 -6.556 -22.613 1.00 98.62 333 TYR A C 1
ATOM 2561 O O . TYR A 1 333 ? 1.790 -7.008 -23.573 1.00 98.62 333 TYR A O 1
ATOM 2569 N N . ILE A 1 334 ? 0.419 -7.336 -21.818 1.00 98.50 334 ILE A N 1
ATOM 2570 C CA . ILE A 1 334 ? 0.371 -8.797 -21.975 1.00 98.50 334 ILE A CA 1
ATOM 2571 C C . ILE A 1 334 ? -0.657 -9.208 -23.025 1.00 98.50 334 ILE A C 1
ATOM 2573 O O . ILE A 1 334 ? -0.361 -10.097 -23.818 1.00 98.50 334 ILE A O 1
ATOM 2577 N N . PHE A 1 335 ? -1.836 -8.583 -23.036 1.00 98.44 335 PHE A N 1
ATOM 2578 C CA . PHE A 1 335 ? -2.981 -9.072 -23.803 1.00 98.44 335 PHE A CA 1
ATOM 2579 C C . PHE A 1 335 ? -3.302 -8.179 -25.002 1.00 98.44 335 PHE A C 1
ATOM 2581 O O . PHE A 1 335 ? -3.350 -8.680 -26.121 1.00 98.44 335 PHE A O 1
ATOM 2588 N N . ASP A 1 336 ? -3.469 -6.868 -24.800 1.00 98.50 336 ASP A N 1
ATOM 2589 C CA . ASP A 1 336 ? -3.957 -5.982 -25.869 1.00 98.50 336 ASP A CA 1
ATOM 2590 C C . ASP A 1 336 ? -2.902 -5.766 -26.968 1.00 98.50 336 ASP A C 1
ATOM 2592 O O . ASP A 1 336 ? -3.230 -5.713 -28.154 1.00 98.50 336 ASP A O 1
ATOM 2596 N N . LYS A 1 337 ? -1.621 -5.667 -26.581 1.00 98.25 337 LYS A N 1
ATOM 2597 C CA . LYS A 1 337 ? -0.476 -5.545 -27.504 1.00 98.25 337 LYS A CA 1
ATOM 2598 C C . LYS A 1 337 ? 0.305 -6.845 -27.723 1.00 98.25 337 LYS A C 1
ATOM 2600 O O . LYS A 1 337 ? 1.189 -6.864 -28.577 1.00 98.25 337 LYS A O 1
ATOM 2605 N N . ASP A 1 338 ? 0.021 -7.898 -26.951 1.00 98.38 338 ASP A N 1
ATOM 2606 C CA . ASP A 1 338 ? 0.672 -9.217 -27.043 1.00 98.38 338 ASP A CA 1
ATOM 2607 C C . ASP A 1 338 ? 2.223 -9.145 -27.063 1.00 98.38 338 ASP A C 1
ATOM 2609 O O . ASP A 1 338 ? 2.907 -9.752 -27.894 1.00 98.38 338 ASP A O 1
ATOM 2613 N N . LEU A 1 339 ? 2.806 -8.339 -26.161 1.00 98.50 339 LEU A N 1
ATOM 2614 C CA . LEU A 1 339 ? 4.253 -8.059 -26.132 1.00 98.50 339 LEU A CA 1
ATOM 2615 C C . LEU A 1 339 ? 5.051 -9.038 -25.268 1.00 98.50 339 LEU A C 1
ATOM 2617 O O . LEU A 1 339 ? 6.272 -9.129 -25.406 1.00 98.50 339 LEU A O 1
ATOM 2621 N N . LEU A 1 340 ? 4.390 -9.796 -24.387 1.00 98.31 340 LEU A N 1
ATOM 2622 C CA . LEU A 1 340 ? 5.065 -10.727 -23.478 1.00 98.31 340 LEU A CA 1
ATOM 2623 C C . LEU A 1 340 ? 5.907 -11.767 -24.239 1.00 98.31 340 LEU A C 1
ATOM 2625 O O . LEU A 1 340 ? 7.016 -12.087 -23.813 1.00 98.31 340 LEU A O 1
ATOM 2629 N N . LYS A 1 341 ? 5.426 -12.227 -25.401 1.00 98.00 341 LYS A N 1
ATOM 2630 C CA . LYS A 1 341 ? 6.110 -13.214 -26.254 1.00 98.00 341 LYS A CA 1
ATOM 2631 C C . LYS A 1 341 ? 7.454 -12.740 -26.833 1.00 98.00 341 LYS A C 1
ATOM 2633 O O . LYS A 1 341 ? 8.264 -13.584 -27.193 1.00 98.00 341 LYS A O 1
ATOM 2638 N N . ILE A 1 342 ? 7.700 -11.424 -26.900 1.00 98.00 342 ILE A N 1
ATOM 2639 C CA . ILE A 1 342 ? 8.966 -10.824 -27.374 1.00 98.00 342 ILE A CA 1
ATOM 2640 C C . ILE A 1 342 ? 9.780 -10.155 -26.253 1.00 98.00 342 ILE A C 1
ATOM 2642 O O . ILE A 1 342 ? 10.817 -9.547 -26.518 1.00 98.00 342 ILE A O 1
ATOM 2646 N N . TYR A 1 343 ? 9.352 -10.278 -24.989 1.00 98.44 343 TYR A N 1
ATOM 2647 C CA . TYR A 1 343 ? 10.000 -9.616 -23.850 1.00 98.44 343 TYR A CA 1
ATOM 2648 C C . TYR A 1 343 ? 11.505 -9.920 -23.751 1.00 98.44 343 TYR A C 1
ATOM 2650 O O . TYR A 1 343 ? 12.292 -9.031 -23.421 1.00 98.44 343 TYR A O 1
ATOM 2658 N N . PHE A 1 344 ? 11.921 -11.163 -24.026 1.00 97.94 344 PHE A N 1
ATOM 2659 C CA . PHE A 1 344 ? 13.326 -11.567 -23.922 1.00 97.94 344 PHE A CA 1
ATOM 2660 C C . PHE A 1 344 ? 14.236 -10.763 -24.862 1.00 97.94 344 PHE A C 1
ATOM 2662 O O . PHE A 1 344 ? 15.310 -10.331 -24.444 1.00 97.94 344 PHE A O 1
ATOM 2669 N N . ASP A 1 345 ? 13.771 -10.505 -26.085 1.00 98.19 345 ASP A N 1
ATOM 2670 C CA . ASP A 1 345 ? 14.529 -9.799 -27.117 1.00 98.19 345 ASP A CA 1
ATOM 2671 C C . ASP A 1 345 ? 14.483 -8.277 -26.915 1.00 98.19 345 ASP A C 1
ATOM 2673 O O . ASP A 1 345 ? 15.468 -7.576 -27.153 1.00 98.19 345 ASP A O 1
ATOM 2677 N N . THR A 1 346 ? 13.357 -7.743 -26.425 1.00 97.81 346 THR A N 1
ATOM 2678 C CA . THR A 1 346 ? 13.149 -6.290 -26.314 1.00 97.81 346 THR A CA 1
ATOM 2679 C C . THR A 1 346 ? 13.637 -5.676 -25.002 1.00 97.81 346 THR A C 1
ATOM 2681 O O . THR A 1 346 ? 13.933 -4.482 -24.970 1.00 97.81 346 THR A O 1
ATOM 2684 N N . ARG A 1 347 ? 13.745 -6.449 -23.909 1.00 97.56 347 ARG A N 1
ATOM 2685 C CA . ARG A 1 347 ? 13.981 -5.948 -22.530 1.00 97.56 347 ARG A CA 1
ATOM 2686 C C . ARG A 1 347 ? 15.200 -5.043 -22.321 1.00 97.56 347 ARG A C 1
ATOM 2688 O O . ARG A 1 347 ? 15.228 -4.322 -21.326 1.00 97.56 347 ARG A O 1
ATOM 2695 N N . ASN A 1 348 ? 16.177 -5.076 -23.227 1.00 97.69 348 ASN A N 1
ATOM 2696 C CA . ASN A 1 348 ? 17.386 -4.245 -23.187 1.00 97.69 348 ASN A CA 1
ATOM 2697 C C . ASN A 1 348 ? 17.243 -2.911 -23.958 1.00 97.69 348 ASN A C 1
ATOM 2699 O O . ASN A 1 348 ? 18.206 -2.153 -24.053 1.00 97.69 348 ASN A O 1
ATOM 2703 N N . GLY A 1 349 ? 16.067 -2.619 -24.526 1.00 97.06 349 GLY A N 1
ATOM 2704 C CA . GLY A 1 349 ? 15.761 -1.330 -25.145 1.00 97.06 349 GLY A CA 1
ATOM 2705 C C . GLY A 1 349 ? 15.772 -0.163 -24.148 1.00 97.06 349 GLY A C 1
ATOM 2706 O O . GLY A 1 349 ? 15.775 -0.351 -22.933 1.00 97.06 349 GLY A O 1
ATOM 2707 N N . MET A 1 350 ? 15.779 1.066 -24.672 1.00 95.69 350 MET A N 1
ATOM 2708 C CA . MET A 1 350 ? 15.857 2.295 -23.859 1.00 95.69 350 MET A CA 1
ATOM 2709 C C . MET A 1 350 ? 14.820 3.367 -24.233 1.00 95.69 350 MET A C 1
ATOM 2711 O O . MET A 1 350 ? 14.725 4.382 -23.549 1.00 95.69 350 MET A O 1
ATOM 2715 N N . LEU A 1 351 ? 14.044 3.169 -25.305 1.00 94.94 351 LEU A N 1
ATOM 2716 C CA . LEU A 1 351 ? 13.101 4.159 -25.836 1.00 94.94 351 LEU A CA 1
ATOM 2717 C C . LEU A 1 351 ? 11.683 3.580 -25.916 1.00 94.94 351 LEU A C 1
ATOM 2719 O O . LEU A 1 351 ? 11.492 2.458 -26.380 1.00 94.94 351 LEU A O 1
ATOM 2723 N N . GLY A 1 352 ? 10.697 4.371 -25.488 1.00 93.94 352 GLY A N 1
ATOM 2724 C CA . GLY A 1 352 ? 9.274 4.017 -25.503 1.00 93.94 352 GLY A CA 1
ATOM 2725 C C . GLY A 1 352 ? 8.818 3.094 -24.364 1.00 93.94 352 GLY A C 1
ATOM 2726 O O . GLY A 1 352 ? 9.610 2.519 -23.616 1.00 93.94 352 GLY A O 1
ATOM 2727 N N . GLY A 1 353 ? 7.501 2.947 -24.223 1.00 94.88 353 GLY A N 1
ATOM 2728 C CA . GLY A 1 353 ? 6.898 2.151 -23.151 1.00 94.88 353 GLY A CA 1
ATOM 2729 C C . GLY A 1 353 ? 7.087 0.647 -23.340 1.00 94.88 353 GLY A C 1
ATOM 2730 O O . GLY A 1 353 ? 7.211 -0.087 -22.365 1.00 94.88 353 GLY A O 1
ATOM 2731 N N . ASP A 1 354 ? 7.188 0.175 -24.578 1.00 97.62 354 ASP A N 1
ATOM 2732 C CA . ASP A 1 354 ? 6.836 -1.209 -24.914 1.00 97.62 354 ASP A CA 1
ATOM 2733 C C . ASP A 1 354 ? 8.024 -2.179 -25.042 1.00 97.62 354 ASP A C 1
ATOM 2735 O O . ASP A 1 354 ? 7.829 -3.386 -25.139 1.00 97.62 354 ASP A O 1
ATOM 2739 N N . TYR A 1 355 ? 9.266 -1.705 -24.890 1.00 97.69 355 TYR A N 1
ATOM 2740 C CA . TYR A 1 355 ? 10.438 -2.595 -24.840 1.00 97.69 355 TYR A CA 1
ATOM 2741 C C . TYR A 1 355 ? 10.480 -3.505 -23.592 1.00 97.69 355 TYR A C 1
ATOM 2743 O O . TYR A 1 355 ? 11.232 -4.473 -23.543 1.00 97.69 355 TYR A O 1
ATOM 2751 N N . SER A 1 356 ? 9.691 -3.205 -22.558 1.00 98.44 356 SER A N 1
ATOM 2752 C CA . SER A 1 356 ? 9.572 -4.011 -21.337 1.00 98.44 356 SER A CA 1
ATOM 2753 C C . SER A 1 356 ? 8.249 -3.715 -20.630 1.00 98.44 356 SER A C 1
ATOM 2755 O O . SER A 1 356 ? 7.620 -2.697 -20.913 1.00 98.44 356 SER A O 1
ATOM 2757 N N . THR A 1 357 ? 7.850 -4.561 -19.677 1.00 98.38 357 THR A N 1
ATOM 2758 C CA . THR A 1 357 ? 6.552 -4.467 -18.978 1.00 98.38 357 THR A CA 1
ATOM 2759 C C . THR A 1 357 ? 6.268 -3.089 -18.364 1.00 98.38 357 THR A C 1
ATOM 2761 O O . THR A 1 357 ? 5.130 -2.627 -18.375 1.00 98.38 357 THR A O 1
ATOM 2764 N N . LYS A 1 358 ? 7.306 -2.405 -17.857 1.00 98.56 358 LYS A N 1
ATOM 2765 C CA . LYS A 1 358 ? 7.222 -1.191 -17.018 1.00 98.56 358 LYS A CA 1
ATOM 2766 C C . LYS A 1 358 ? 6.429 -1.379 -15.712 1.00 98.56 358 LYS A C 1
ATOM 2768 O O . LYS A 1 358 ? 6.059 -0.395 -15.093 1.00 98.56 358 LYS A O 1
ATOM 2773 N N . PHE A 1 359 ? 6.227 -2.616 -15.249 1.00 98.75 359 PHE A N 1
ATOM 2774 C CA . PHE A 1 359 ? 5.458 -2.936 -14.030 1.00 98.75 359 PHE A CA 1
ATOM 2775 C C . PHE A 1 359 ? 6.106 -2.474 -12.710 1.00 98.75 359 PHE A C 1
ATOM 2777 O O . PHE A 1 359 ? 5.455 -2.478 -11.667 1.00 98.75 359 PHE A O 1
ATOM 2784 N N . SER A 1 360 ? 7.383 -2.078 -12.728 1.00 98.62 360 SER A N 1
ATOM 2785 C CA . SER A 1 360 ? 8.182 -1.829 -11.523 1.00 98.62 360 SER A CA 1
ATOM 2786 C C . SER A 1 360 ? 7.620 -0.816 -10.510 1.00 98.62 360 SER A C 1
ATOM 2788 O O . SER A 1 360 ? 7.734 -1.124 -9.326 1.00 98.62 360 SER A O 1
ATOM 2790 N N . PRO A 1 361 ? 7.017 0.341 -10.865 1.00 98.56 361 PRO A N 1
ATOM 2791 C CA . PRO A 1 361 ? 6.527 1.270 -9.848 1.00 98.56 361 PRO A CA 1
ATOM 2792 C C . PRO A 1 361 ? 5.254 0.749 -9.161 1.00 98.56 361 PRO A C 1
ATOM 2794 O O . PRO A 1 361 ? 5.113 0.913 -7.952 1.00 98.56 361 PRO A O 1
ATOM 2797 N N . TRP A 1 362 ? 4.380 0.039 -9.886 1.00 98.88 362 TRP A N 1
ATOM 2798 C CA . TRP A 1 362 ? 3.194 -0.604 -9.308 1.00 98.88 362 TRP A CA 1
ATOM 2799 C C . TRP A 1 362 ? 3.556 -1.807 -8.429 1.00 98.88 362 TRP A C 1
ATOM 2801 O O . TRP A 1 362 ? 2.963 -1.969 -7.369 1.00 98.88 362 TRP A O 1
ATOM 2811 N N . LEU A 1 363 ? 4.562 -2.606 -8.809 1.00 98.81 363 LEU A N 1
ATOM 2812 C CA . LEU A 1 363 ? 5.108 -3.663 -7.944 1.00 98.81 363 LEU A CA 1
ATOM 2813 C C . LEU A 1 363 ? 5.767 -3.082 -6.679 1.00 98.81 363 LEU A C 1
ATOM 2815 O O . LEU A 1 363 ? 5.577 -3.616 -5.594 1.00 98.81 363 LEU A O 1
ATOM 2819 N N . ALA A 1 364 ? 6.503 -1.970 -6.793 1.00 98.56 364 ALA A N 1
ATOM 2820 C CA . ALA A 1 364 ? 7.220 -1.354 -5.670 1.00 98.56 364 ALA A CA 1
ATOM 2821 C C . ALA A 1 364 ? 6.310 -0.719 -4.599 1.00 98.56 364 ALA A C 1
ATOM 2823 O O . ALA A 1 364 ? 6.759 -0.513 -3.474 1.00 98.56 364 ALA A O 1
ATOM 2824 N N . LEU A 1 365 ? 5.056 -0.402 -4.938 1.00 98.56 365 LEU A N 1
ATOM 2825 C CA . LEU A 1 365 ? 4.015 0.005 -3.982 1.00 98.56 365 LEU A CA 1
ATOM 2826 C C . LEU A 1 365 ? 2.966 -1.093 -3.738 1.00 98.56 365 LEU A C 1
ATOM 2828 O O . LEU A 1 365 ? 1.936 -0.830 -3.117 1.00 98.56 365 LEU A O 1
ATOM 2832 N N . GLY A 1 366 ? 3.188 -2.297 -4.275 1.00 98.50 366 GLY A N 1
ATOM 2833 C CA . GLY A 1 366 ? 2.251 -3.415 -4.206 1.00 98.50 366 GLY A CA 1
ATOM 2834 C C . GLY A 1 366 ? 0.851 -3.095 -4.727 1.00 98.50 366 GLY A C 1
ATOM 2835 O O . GLY A 1 366 ? -0.102 -3.711 -4.263 1.00 98.50 366 GLY A O 1
ATOM 2836 N N . CYS A 1 367 ? 0.726 -2.159 -5.675 1.00 98.81 367 CYS A N 1
ATOM 2837 C CA . CYS A 1 367 ? -0.496 -1.890 -6.440 1.00 98.81 367 CYS A CA 1
ATOM 2838 C C . CYS A 1 367 ? -0.869 -3.068 -7.351 1.00 98.81 367 CYS A C 1
ATOM 2840 O O . CYS A 1 367 ? -2.032 -3.240 -7.698 1.00 98.81 367 CYS A O 1
ATOM 2842 N N . ILE A 1 368 ? 0.118 -3.883 -7.732 1.00 98.50 368 ILE A N 1
ATOM 2843 C CA . ILE A 1 368 ? -0.079 -5.198 -8.347 1.00 98.50 368 ILE A CA 1
ATOM 2844 C C . ILE A 1 368 ? 0.736 -6.249 -7.598 1.00 98.50 368 ILE A C 1
ATOM 2846 O O . ILE A 1 368 ? 1.829 -5.951 -7.111 1.00 98.50 368 ILE A O 1
ATOM 2850 N N . SER A 1 369 ? 0.199 -7.463 -7.494 1.00 97.94 369 SER A N 1
ATOM 2851 C CA . SER A 1 369 ? 0.940 -8.616 -6.977 1.00 97.94 369 SER A CA 1
ATOM 2852 C C . SER A 1 369 ? 1.889 -9.193 -8.038 1.00 97.94 369 SER A C 1
ATOM 2854 O O . SER A 1 369 ? 1.635 -9.039 -9.234 1.00 97.94 369 SER A O 1
ATOM 2856 N N . PRO A 1 370 ? 2.987 -9.870 -7.647 1.00 97.56 370 PRO A N 1
ATOM 2857 C CA . PRO A 1 370 ? 3.712 -10.752 -8.556 1.00 97.56 370 PRO A CA 1
ATOM 2858 C C . PRO A 1 370 ? 2.931 -12.027 -8.932 1.00 97.56 370 PRO A C 1
ATOM 2860 O O . PRO A 1 370 ? 3.282 -12.627 -9.947 1.00 97.56 370 PRO A O 1
ATOM 2863 N N . ARG A 1 371 ? 1.938 -12.452 -8.130 1.00 95.75 371 ARG A N 1
ATOM 2864 C CA . ARG A 1 371 ? 1.047 -13.595 -8.420 1.00 95.75 371 ARG A CA 1
ATOM 2865 C C . ARG A 1 371 ? -0.111 -13.187 -9.330 1.00 95.75 371 ARG A C 1
ATOM 2867 O O . ARG A 1 371 ? -0.400 -13.975 -10.254 1.00 95.75 371 ARG A O 1
#